Protein AF-A0A066YPA5-F1 (afdb_monomer_lite)

Structure (mmCIF, N/CA/C/O backbone):
data_AF-A0A066YPA5-F1
#
_entry.id   AF-A0A066YPA5-F1
#
loop_
_atom_site.group_PDB
_atom_site.id
_atom_site.type_symbol
_atom_site.label_atom_id
_atom_site.label_alt_id
_atom_site.label_comp_id
_atom_site.label_asym_id
_atom_site.label_entity_id
_atom_site.label_seq_id
_atom_site.pdbx_PDB_ins_code
_atom_site.Cartn_x
_atom_site.Cartn_y
_atom_site.Cartn_z
_atom_site.occupancy
_atom_site.B_iso_or_equiv
_atom_site.auth_seq_id
_atom_site.auth_comp_id
_atom_site.auth_asym_id
_atom_site.auth_atom_id
_atom_site.pdbx_PDB_model_num
ATOM 1 N N . MET A 1 1 ? -24.028 31.802 -42.924 1.00 47.75 1 MET A N 1
ATOM 2 C CA . MET A 1 1 ? -22.707 32.393 -43.214 1.00 47.75 1 MET A CA 1
ATOM 3 C C . MET A 1 1 ? -22.239 33.029 -41.921 1.00 47.75 1 MET A C 1
ATOM 5 O O . MET A 1 1 ? -22.685 34.113 -41.585 1.00 47.75 1 MET A O 1
ATOM 9 N N . THR A 1 2 ? -21.524 32.253 -41.113 1.00 51.72 2 THR A N 1
ATOM 10 C CA . THR A 1 2 ? -21.159 32.616 -39.739 1.00 51.72 2 THR A CA 1
ATOM 11 C C . THR A 1 2 ? -19.854 33.406 -39.782 1.00 51.72 2 THR A C 1
ATOM 13 O O . THR A 1 2 ? -18.900 32.959 -40.416 1.00 51.72 2 THR A O 1
ATOM 16 N N . ASP A 1 3 ? -19.853 34.586 -39.167 1.00 56.59 3 ASP A N 1
ATOM 17 C CA . ASP A 1 3 ? -18.740 35.539 -39.136 1.00 56.59 3 ASP A CA 1
ATOM 18 C C . ASP A 1 3 ? -17.497 34.929 -38.444 1.00 56.59 3 ASP A C 1
ATOM 20 O O . ASP A 1 3 ? -17.609 34.429 -37.320 1.00 56.59 3 ASP A O 1
ATOM 24 N N . PRO A 1 4 ? -16.314 34.928 -39.090 1.00 61.47 4 PRO A N 1
ATOM 25 C CA . PRO A 1 4 ? -15.065 34.436 -38.504 1.00 61.47 4 PRO A CA 1
ATOM 26 C C . PRO A 1 4 ? -14.474 35.351 -37.410 1.00 61.47 4 PRO A C 1
ATOM 28 O O . PRO A 1 4 ? -13.426 35.021 -36.855 1.00 61.47 4 PRO A O 1
ATOM 31 N N . THR A 1 5 ? -15.125 36.470 -37.071 1.00 65.56 5 THR A N 1
ATOM 32 C CA . THR A 1 5 ? -14.587 37.532 -36.199 1.00 65.56 5 THR A CA 1
ATOM 33 C C . THR A 1 5 ? -15.253 37.587 -34.818 1.00 65.56 5 THR A C 1
ATOM 35 O O . THR A 1 5 ? -15.415 38.659 -34.244 1.00 65.56 5 THR A O 1
ATOM 38 N N . ASP A 1 6 ? -15.647 36.446 -34.251 1.00 58.19 6 ASP A N 1
ATOM 39 C CA . ASP A 1 6 ? -16.140 36.401 -32.868 1.00 58.19 6 ASP A CA 1
ATOM 40 C C . ASP A 1 6 ? -14.958 36.424 -31.866 1.00 58.19 6 ASP A C 1
ATOM 42 O O . ASP A 1 6 ? -14.195 35.447 -31.796 1.00 58.19 6 ASP A O 1
ATOM 46 N N . PRO A 1 7 ? -14.767 37.507 -31.077 1.00 54.41 7 PRO A N 1
ATOM 47 C CA . PRO A 1 7 ? -13.685 37.604 -30.097 1.00 54.41 7 PRO A CA 1
ATOM 48 C C . PRO A 1 7 ? -13.813 36.586 -28.952 1.00 54.41 7 PRO A C 1
ATOM 50 O O . PRO A 1 7 ? -12.807 36.300 -28.304 1.00 54.41 7 PRO A O 1
ATOM 53 N N . ALA A 1 8 ? -14.989 35.977 -28.744 1.00 49.44 8 ALA A N 1
ATOM 54 C CA . ALA A 1 8 ? -15.200 34.936 -27.735 1.00 49.44 8 ALA A CA 1
ATOM 55 C C . ALA A 1 8 ? -14.478 33.611 -28.057 1.00 49.44 8 ALA A C 1
ATOM 57 O O . ALA A 1 8 ? -14.379 32.736 -27.199 1.00 49.44 8 ALA A O 1
ATOM 58 N N . ARG A 1 9 ? -13.914 33.448 -29.266 1.00 50.56 9 ARG A N 1
ATOM 59 C CA . ARG A 1 9 ? -13.062 32.289 -29.601 1.00 50.56 9 ARG A CA 1
ATOM 60 C C . ARG A 1 9 ? -11.604 32.415 -29.150 1.00 50.56 9 ARG A C 1
ATOM 62 O O . ARG A 1 9 ? -10.873 31.433 -29.252 1.00 50.56 9 ARG A O 1
ATOM 69 N N . ARG A 1 10 ? -11.145 33.583 -28.682 1.00 51.72 10 ARG A N 1
ATOM 70 C CA . ARG A 1 10 ? -9.717 33.812 -28.365 1.00 51.72 10 ARG A CA 1
ATOM 71 C C . ARG A 1 10 ? -9.283 33.386 -26.959 1.00 51.72 10 ARG A C 1
ATOM 73 O O . ARG A 1 10 ? -8.100 33.473 -26.655 1.00 51.72 10 ARG A O 1
ATOM 80 N N . GLU A 1 11 ? -10.186 32.862 -26.135 1.00 49.88 11 GLU A N 1
ATOM 81 C CA . GLU A 1 11 ? -9.837 32.312 -24.812 1.00 49.88 11 GLU A CA 1
ATOM 82 C C . GLU A 1 11 ? -9.097 30.954 -24.899 1.00 49.88 11 GLU A C 1
ATOM 84 O O . GLU A 1 11 ? -8.618 30.435 -23.895 1.00 49.88 11 GLU A O 1
ATOM 89 N N . GLY A 1 12 ? -8.991 30.363 -26.098 1.00 52.59 12 GLY A N 1
ATOM 90 C CA . GLY A 1 12 ? -8.402 29.036 -26.319 1.00 52.59 12 GLY A CA 1
ATOM 91 C C . GLY A 1 12 ? -6.907 28.993 -26.661 1.00 52.59 12 GLY A C 1
ATOM 92 O O . GLY A 1 12 ? -6.384 27.895 -26.820 1.00 52.59 12 GLY A O 1
ATOM 93 N N . ASP A 1 13 ? -6.224 30.138 -26.789 1.00 58.66 13 ASP A N 1
ATOM 94 C CA . ASP A 1 13 ? -4.833 30.215 -27.297 1.00 58.66 13 ASP A CA 1
ATOM 95 C C . ASP A 1 13 ? -3.834 30.814 -26.283 1.00 58.66 13 ASP A C 1
ATOM 97 O O . ASP A 1 13 ? -2.728 31.238 -26.619 1.00 58.66 13 ASP A O 1
ATOM 101 N N . ALA A 1 14 ? -4.211 30.880 -25.002 1.00 72.38 14 ALA A N 1
ATOM 102 C CA . ALA A 1 14 ? -3.287 31.308 -23.959 1.00 72.38 14 ALA A CA 1
ATOM 103 C C . ALA A 1 14 ? -2.190 30.247 -23.773 1.00 72.38 14 ALA A C 1
ATOM 105 O O . ALA A 1 14 ? -2.462 29.113 -23.371 1.00 72.38 14 ALA A O 1
ATOM 106 N N . ALA A 1 15 ? -0.937 30.622 -24.054 1.00 77.94 15 ALA A N 1
ATOM 107 C CA . ALA A 1 15 ? 0.205 29.732 -23.885 1.00 77.94 15 ALA A CA 1
ATOM 108 C C . ALA A 1 15 ? 0.231 29.142 -22.458 1.00 77.94 15 ALA A C 1
ATOM 110 O O . ALA A 1 15 ? 0.056 29.883 -21.484 1.00 77.94 15 ALA A O 1
ATOM 111 N N . PRO A 1 16 ? 0.471 27.825 -22.305 1.00 86.00 16 PRO A N 1
ATOM 112 C CA . PRO A 1 16 ? 0.396 27.168 -21.010 1.00 86.00 16 PRO A CA 1
ATOM 113 C C . PRO A 1 16 ? 1.353 27.808 -19.996 1.00 86.00 16 PRO A C 1
ATOM 115 O O . PRO A 1 16 ? 2.506 28.135 -20.304 1.00 86.00 16 PRO A O 1
ATOM 118 N N . GLY A 1 17 ? 0.877 27.960 -18.757 1.00 93.75 17 GLY A N 1
ATOM 119 C CA . GLY A 1 17 ? 1.674 28.493 -17.652 1.00 93.75 17 GLY A CA 1
ATOM 120 C C . GLY A 1 17 ? 2.971 27.697 -17.417 1.00 93.75 17 GLY A C 1
ATOM 121 O O . GLY A 1 17 ? 3.098 26.555 -17.868 1.00 93.75 17 GLY A O 1
ATOM 122 N N . PRO A 1 18 ? 3.965 28.265 -16.710 1.00 93.88 18 PRO A N 1
ATOM 123 C CA . PRO A 1 18 ? 5.281 27.639 -16.531 1.00 93.88 18 PRO A CA 1
ATOM 124 C C . PRO A 1 18 ? 5.208 26.250 -15.882 1.00 93.88 18 PRO A C 1
ATOM 126 O O . PRO A 1 18 ? 5.917 25.347 -16.317 1.00 93.88 18 PRO A O 1
ATOM 129 N N . LEU A 1 19 ? 4.308 26.048 -14.913 1.00 91.88 19 LEU A N 1
ATOM 130 C CA . LEU A 1 19 ? 4.094 24.739 -14.292 1.00 91.88 19 LEU A CA 1
ATOM 131 C C . LEU A 1 19 ? 3.549 23.712 -15.291 1.00 91.88 19 LEU A C 1
ATOM 133 O O . LEU A 1 19 ? 4.070 22.607 -15.370 1.00 91.88 19 LEU A O 1
ATOM 137 N N . LEU A 1 20 ? 2.530 24.077 -16.074 1.00 92.19 20 LEU A N 1
ATOM 138 C CA . LEU A 1 20 ? 1.939 23.169 -17.057 1.00 92.19 20 LEU A CA 1
ATOM 139 C C . LEU A 1 20 ? 2.953 22.800 -18.147 1.00 92.19 20 LEU A C 1
ATOM 141 O O . LEU A 1 20 ? 3.077 21.632 -18.492 1.00 92.19 20 LEU A O 1
ATOM 145 N N . ARG A 1 21 ? 3.746 23.767 -18.624 1.00 92.00 21 ARG A N 1
ATOM 146 C CA . ARG A 1 21 ? 4.852 23.495 -19.555 1.00 92.00 21 ARG A CA 1
ATOM 147 C C . ARG A 1 21 ? 5.880 22.540 -18.969 1.00 92.00 21 ARG A C 1
ATOM 149 O O . ARG A 1 21 ? 6.298 21.621 -19.663 1.00 92.00 21 ARG A O 1
ATOM 156 N N . ALA A 1 22 ? 6.261 22.737 -17.707 1.00 92.31 22 ALA A N 1
ATOM 157 C CA . ALA A 1 22 ? 7.149 21.811 -17.025 1.00 92.31 22 ALA A CA 1
ATOM 158 C C . ALA A 1 22 ? 6.522 20.413 -16.986 1.00 92.31 22 ALA A C 1
ATOM 160 O O . ALA A 1 22 ? 7.128 19.491 -17.510 1.00 92.31 22 ALA A O 1
ATOM 161 N N . LEU A 1 23 ? 5.299 20.248 -16.471 1.00 92.25 23 LEU A N 1
ATOM 162 C CA . LEU A 1 23 ? 4.628 18.941 -16.387 1.00 92.25 23 LEU A CA 1
ATOM 163 C C . LEU A 1 23 ? 4.557 18.219 -17.740 1.00 92.25 23 LEU A C 1
ATOM 165 O O . LEU A 1 23 ? 4.868 17.037 -17.805 1.00 92.25 23 LEU A O 1
ATOM 169 N N . LEU A 1 24 ? 4.214 18.935 -18.815 1.00 90.12 24 LEU A N 1
ATOM 170 C CA . LEU A 1 24 ? 4.146 18.375 -20.169 1.00 90.12 24 LEU A CA 1
ATOM 171 C C . LEU A 1 24 ? 5.520 17.987 -20.739 1.00 90.12 24 LEU A C 1
ATOM 173 O O . LEU A 1 24 ? 5.593 17.125 -21.608 1.00 90.12 24 LEU A O 1
ATOM 177 N N . ALA A 1 25 ? 6.600 18.616 -20.272 1.00 91.06 25 ALA A N 1
ATOM 178 C CA . ALA A 1 25 ? 7.966 18.314 -20.694 1.00 91.06 25 ALA A CA 1
ATOM 179 C C . ALA A 1 25 ? 8.616 17.167 -19.901 1.00 91.06 25 ALA A C 1
ATOM 181 O O . ALA A 1 25 ? 9.661 16.666 -20.314 1.00 91.06 25 ALA A O 1
ATOM 182 N N . HIS A 1 26 ? 8.041 16.757 -18.764 1.00 87.88 26 HIS A N 1
ATOM 183 C CA . HIS A 1 26 ? 8.563 15.632 -17.991 1.00 87.88 26 HIS A CA 1
ATOM 184 C C . HIS A 1 26 ? 7.988 14.325 -18.538 1.00 87.88 26 HIS A C 1
ATOM 186 O O . HIS A 1 26 ? 6.768 14.205 -18.667 1.00 87.88 26 HIS A O 1
ATOM 192 N N . PRO A 1 27 ? 8.829 13.321 -18.833 1.00 82.75 27 PRO A N 1
ATOM 193 C CA . PRO A 1 27 ? 8.329 12.045 -19.304 1.00 82.75 27 PRO A CA 1
ATOM 194 C C . PRO A 1 27 ? 7.564 11.361 -18.162 1.00 82.75 27 PRO A C 1
ATOM 196 O O . PRO A 1 27 ? 8.106 11.067 -17.095 1.00 82.75 27 PRO A O 1
ATOM 199 N N . VAL A 1 28 ? 6.270 11.149 -18.379 1.00 80.19 28 VAL A N 1
ATOM 200 C CA . VAL A 1 28 ? 5.376 10.438 -17.462 1.00 80.19 28 VAL A CA 1
ATOM 201 C C . VAL A 1 28 ? 5.299 8.996 -17.926 1.00 80.19 28 VAL A C 1
ATOM 203 O O . VAL A 1 28 ? 5.166 8.760 -19.122 1.00 80.19 28 VAL A O 1
ATOM 206 N N . LEU A 1 29 ? 5.373 8.041 -16.991 1.00 74.75 29 LEU A N 1
ATOM 207 C CA . LEU A 1 29 ? 5.357 6.616 -17.340 1.00 74.75 29 LEU A CA 1
ATOM 208 C C . LEU A 1 29 ? 6.442 6.289 -18.388 1.00 74.75 29 LEU A C 1
ATOM 210 O O . LEU A 1 29 ? 6.201 5.642 -19.397 1.00 74.75 29 LEU A O 1
ATOM 214 N N . ALA A 1 30 ? 7.650 6.802 -18.145 1.00 68.12 30 ALA A N 1
ATOM 215 C CA . ALA A 1 30 ? 8.754 6.850 -19.102 1.00 68.12 30 ALA A CA 1
ATOM 216 C C . ALA A 1 30 ? 9.437 5.499 -19.380 1.00 68.12 30 ALA A C 1
ATOM 218 O O . ALA A 1 30 ? 10.522 5.483 -19.953 1.00 68.12 30 ALA A O 1
ATOM 219 N N . ALA A 1 31 ? 8.876 4.381 -18.913 1.00 69.12 31 ALA A N 1
ATOM 220 C CA . ALA A 1 31 ? 9.448 3.077 -19.211 1.00 69.12 31 ALA A CA 1
ATOM 221 C C . ALA A 1 31 ? 9.300 2.808 -20.716 1.00 69.12 31 ALA A C 1
ATOM 223 O O . ALA A 1 31 ? 8.187 2.825 -21.239 1.00 69.12 31 ALA A O 1
ATOM 224 N N . ASP A 1 32 ? 10.419 2.544 -21.399 1.00 64.75 32 ASP A N 1
ATOM 225 C CA . ASP A 1 32 ? 10.466 2.339 -22.856 1.00 64.75 32 ASP A CA 1
ATOM 226 C C . ASP A 1 32 ? 9.588 1.166 -23.325 1.00 64.75 32 ASP A C 1
ATOM 228 O O . ASP A 1 32 ? 9.213 1.072 -24.494 1.00 64.75 32 ASP A O 1
ATOM 232 N N . THR A 1 33 ? 9.256 0.238 -22.426 1.00 67.38 33 THR A N 1
ATOM 233 C CA . THR A 1 33 ? 8.299 -0.841 -22.671 1.00 67.38 33 THR A CA 1
ATOM 234 C C . THR A 1 33 ? 7.664 -1.254 -21.348 1.00 67.38 33 THR A C 1
ATOM 236 O O . THR A 1 33 ? 8.359 -1.681 -20.426 1.00 67.38 33 THR A O 1
ATOM 239 N N . TYR A 1 34 ? 6.341 -1.140 -21.254 1.00 68.62 34 TYR A N 1
ATOM 240 C CA . TYR A 1 34 ? 5.575 -1.797 -20.199 1.00 68.62 34 TYR A CA 1
ATOM 241 C C . TYR A 1 34 ? 5.415 -3.272 -20.569 1.00 68.62 34 TYR A C 1
ATOM 243 O O . TYR A 1 34 ? 5.133 -3.557 -21.736 1.00 68.62 34 TYR A O 1
ATOM 251 N N . PRO A 1 35 ? 5.606 -4.213 -19.630 1.00 71.44 35 PRO A N 1
ATOM 252 C CA . PRO A 1 35 ? 5.319 -5.607 -19.919 1.00 71.44 35 PRO A CA 1
ATOM 253 C C . PRO A 1 35 ? 3.840 -5.749 -20.285 1.00 71.44 35 PRO A C 1
ATOM 255 O O . PRO A 1 35 ? 2.978 -5.113 -19.669 1.00 71.44 35 PRO A O 1
ATOM 258 N N . ASP A 1 36 ? 3.556 -6.593 -21.276 1.00 74.00 36 ASP A N 1
ATOM 259 C CA . ASP A 1 36 ? 2.189 -7.032 -21.535 1.00 74.00 36 ASP A CA 1
ATOM 260 C C . ASP A 1 36 ? 1.586 -7.615 -20.246 1.00 74.00 36 ASP A C 1
ATOM 262 O O . ASP A 1 36 ? 2.319 -8.175 -19.418 1.00 74.00 36 ASP A O 1
ATOM 266 N N . PRO A 1 37 ? 0.263 -7.488 -20.043 1.00 73.62 37 PRO A N 1
ATOM 267 C CA . PRO A 1 37 ? -0.388 -8.101 -18.897 1.00 73.62 37 PRO A CA 1
ATOM 268 C C . PRO A 1 37 ? -0.050 -9.595 -18.840 1.00 73.62 37 PRO A C 1
ATOM 270 O O . PRO A 1 37 ? -0.172 -10.301 -19.843 1.00 73.62 37 PRO A O 1
ATOM 273 N N . ASP A 1 38 ? 0.381 -10.063 -17.664 1.00 73.94 38 ASP A N 1
ATOM 274 C CA . ASP A 1 38 ? 0.786 -11.455 -17.461 1.00 73.94 38 ASP A CA 1
ATOM 275 C C . ASP A 1 38 ? -0.367 -12.393 -17.892 1.00 73.94 38 ASP A C 1
ATOM 277 O O . ASP A 1 38 ? -1.467 -12.309 -17.336 1.00 73.94 38 ASP A O 1
ATOM 281 N N . PRO A 1 39 ? -0.155 -13.298 -18.869 1.00 69.19 39 PRO A N 1
ATOM 282 C CA . PRO A 1 39 ? -1.233 -14.109 -19.444 1.00 69.19 39 PRO A CA 1
ATOM 283 C C . PRO A 1 39 ? -1.765 -15.172 -18.474 1.00 69.19 39 PRO A C 1
ATOM 285 O O . PRO A 1 39 ? -2.833 -15.739 -18.697 1.00 69.19 39 PRO A O 1
ATOM 288 N N . ALA A 1 40 ? -1.022 -15.455 -17.402 1.00 76.50 40 ALA A N 1
ATOM 289 C CA . ALA A 1 40 ? -1.387 -16.404 -16.365 1.00 76.50 40 ALA A CA 1
ATOM 290 C C . ALA A 1 40 ? -1.390 -15.697 -15.007 1.00 76.50 40 ALA A C 1
ATOM 292 O O . ALA A 1 40 ? -0.340 -15.490 -14.401 1.00 76.50 40 ALA A O 1
ATOM 293 N N . ILE A 1 41 ? -2.582 -15.342 -14.527 1.00 81.44 41 ILE A N 1
ATOM 294 C CA . ILE A 1 41 ? -2.782 -14.799 -13.182 1.00 81.44 41 ILE A CA 1
ATOM 295 C C . ILE A 1 41 ? -3.008 -15.982 -12.226 1.00 81.44 41 ILE A C 1
ATOM 297 O O . ILE A 1 41 ? -3.988 -16.712 -12.401 1.00 81.44 41 ILE A O 1
ATOM 301 N N . PRO A 1 42 ? -2.120 -16.218 -11.238 1.00 80.81 42 PRO A N 1
ATOM 302 C CA . PRO A 1 42 ? -2.328 -17.246 -10.224 1.00 80.81 42 PRO A CA 1
ATOM 303 C C . PRO A 1 42 ? -3.641 -17.032 -9.466 1.00 80.81 42 PRO A C 1
ATOM 305 O O . PRO A 1 42 ? -4.042 -15.898 -9.217 1.00 80.81 42 PRO A O 1
ATOM 308 N N . ALA A 1 43 ? -4.278 -18.125 -9.039 1.00 85.44 43 ALA A N 1
ATOM 309 C CA . ALA A 1 43 ? -5.495 -18.050 -8.228 1.00 85.44 43 ALA A CA 1
ATOM 310 C C . ALA A 1 43 ? -5.247 -17.440 -6.834 1.00 85.44 43 ALA A C 1
ATOM 312 O O . ALA A 1 43 ? -6.157 -16.854 -6.256 1.00 85.44 43 ALA A O 1
ATOM 313 N N . ASP A 1 44 ? -4.025 -17.577 -6.308 1.00 89.31 44 ASP A N 1
ATOM 314 C CA . ASP A 1 44 ? -3.604 -16.986 -5.037 1.00 89.31 44 ASP A CA 1
ATOM 315 C C . ASP A 1 44 ? -3.012 -15.575 -5.268 1.00 89.31 44 ASP A C 1
ATOM 317 O O . ASP A 1 44 ? -1.884 -15.452 -5.770 1.00 89.31 44 ASP A O 1
ATOM 321 N N . PRO A 1 45 ? -3.730 -14.498 -4.893 1.00 89.69 45 PRO A N 1
ATOM 322 C CA . PRO A 1 45 ? -3.239 -13.133 -5.052 1.00 89.69 45 PRO A CA 1
ATOM 323 C C . PRO A 1 45 ? -2.051 -12.815 -4.132 1.00 89.69 45 PRO A C 1
ATOM 325 O O . PRO A 1 45 ? -1.223 -11.974 -4.489 1.00 89.69 45 PRO A O 1
ATOM 328 N N . ALA A 1 46 ? -1.928 -13.476 -2.975 1.00 92.50 46 ALA A N 1
ATOM 329 C CA . ALA A 1 46 ? -0.803 -13.270 -2.068 1.00 92.50 46 ALA A CA 1
ATOM 330 C C . ALA A 1 46 ? 0.485 -13.856 -2.665 1.00 92.50 46 ALA A C 1
ATOM 332 O O . ALA A 1 46 ? 1.521 -13.191 -2.650 1.00 92.50 46 ALA A O 1
ATOM 333 N N . ALA A 1 47 ? 0.416 -15.037 -3.294 1.00 91.62 47 ALA A N 1
ATOM 334 C CA . ALA A 1 47 ? 1.534 -15.588 -4.068 1.00 91.62 47 ALA A CA 1
ATOM 335 C C . ALA A 1 47 ? 2.014 -14.633 -5.165 1.00 91.62 47 ALA A C 1
ATOM 337 O O . ALA A 1 47 ? 3.220 -14.409 -5.301 1.00 91.62 47 ALA A O 1
ATOM 338 N N . LEU A 1 48 ? 1.076 -14.078 -5.940 1.00 91.69 48 LEU A N 1
ATOM 339 C CA . LEU A 1 48 ? 1.392 -13.158 -7.029 1.00 91.69 48 LEU A CA 1
ATOM 340 C C . LEU A 1 48 ? 2.059 -11.883 -6.502 1.00 91.69 48 LEU A C 1
ATOM 342 O O . LEU A 1 48 ? 3.101 -11.473 -7.014 1.00 91.69 48 LEU A O 1
ATOM 346 N N . PHE A 1 49 ? 1.505 -11.297 -5.438 1.00 94.50 49 PHE A N 1
ATOM 347 C CA . PHE A 1 49 ? 2.082 -10.122 -4.793 1.00 94.50 49 PHE A CA 1
ATOM 348 C C . PHE A 1 49 ? 3.519 -10.379 -4.323 1.00 94.50 49 PHE A C 1
ATOM 350 O O . PHE A 1 49 ? 4.415 -9.592 -4.628 1.00 94.50 49 PHE A O 1
ATOM 357 N N . THR A 1 50 ? 3.760 -11.481 -3.605 1.00 94.00 50 THR A N 1
ATOM 358 C CA . THR A 1 50 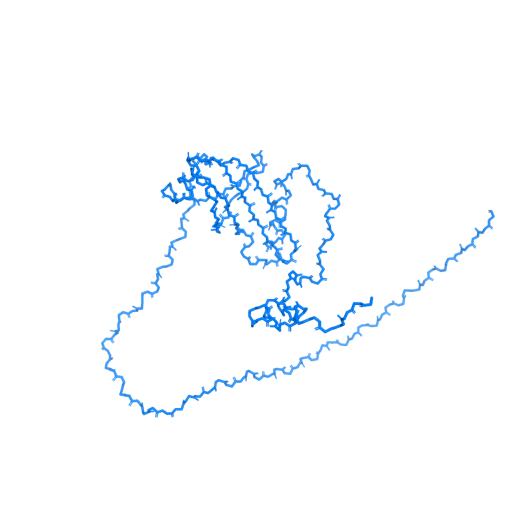? 5.094 -11.813 -3.088 1.00 94.00 50 THR A CA 1
ATOM 359 C C . THR A 1 50 ? 6.092 -12.064 -4.219 1.00 94.00 50 THR A C 1
ATOM 361 O O . THR A 1 50 ? 7.247 -11.647 -4.116 1.00 94.00 50 THR A O 1
ATOM 364 N N . ALA A 1 51 ? 5.662 -12.702 -5.313 1.00 92.62 51 ALA A N 1
ATOM 365 C CA . ALA A 1 51 ? 6.500 -12.896 -6.492 1.00 92.62 51 ALA A CA 1
ATOM 366 C C . ALA A 1 51 ? 6.916 -11.551 -7.108 1.00 92.62 51 ALA A C 1
ATOM 368 O O . ALA A 1 51 ? 8.108 -11.310 -7.290 1.00 92.62 51 ALA A O 1
ATOM 369 N N . TRP A 1 52 ? 5.965 -10.642 -7.335 1.00 93.62 52 TRP A N 1
ATOM 370 C CA . TRP A 1 52 ? 6.262 -9.323 -7.895 1.00 93.62 52 TRP A CA 1
ATOM 371 C C . TRP A 1 52 ? 7.089 -8.435 -6.965 1.00 93.62 52 TRP A C 1
ATOM 373 O O . TRP A 1 52 ? 7.965 -7.717 -7.444 1.00 93.62 52 TRP A O 1
ATOM 383 N N . LEU A 1 53 ? 6.867 -8.500 -5.649 1.00 94.81 53 LEU A N 1
ATOM 384 C CA . LEU A 1 53 ? 7.701 -7.786 -4.682 1.00 94.81 53 LEU A CA 1
ATOM 385 C C . LEU A 1 53 ? 9.154 -8.271 -4.753 1.00 94.81 53 LEU A C 1
ATOM 387 O O . LEU A 1 53 ? 10.078 -7.458 -4.758 1.00 94.81 53 LEU A O 1
ATOM 391 N N . ARG A 1 54 ? 9.369 -9.588 -4.850 1.00 93.88 54 ARG A N 1
ATOM 392 C CA . ARG A 1 54 ? 10.706 -10.170 -5.016 1.00 93.88 54 ARG A CA 1
ATOM 393 C C . ARG A 1 54 ? 11.357 -9.724 -6.324 1.00 93.88 54 ARG A C 1
ATOM 395 O O . ARG A 1 54 ? 12.537 -9.385 -6.309 1.00 93.88 54 ARG A O 1
ATOM 402 N N . ASP A 1 55 ? 10.604 -9.682 -7.420 1.00 91.88 55 ASP A N 1
ATOM 403 C CA . ASP A 1 55 ? 11.106 -9.192 -8.707 1.00 91.88 55 ASP A CA 1
ATOM 404 C C . ASP A 1 55 ? 11.510 -7.713 -8.619 1.00 91.88 55 ASP A C 1
ATOM 406 O O . ASP A 1 55 ? 12.583 -7.338 -9.087 1.00 91.88 55 ASP A O 1
ATOM 410 N N . ALA A 1 56 ? 10.695 -6.873 -7.971 1.00 92.56 56 ALA A N 1
ATOM 411 C CA . ALA A 1 56 ? 10.993 -5.454 -7.773 1.00 92.56 56 ALA A CA 1
ATOM 412 C C . ALA A 1 56 ? 12.251 -5.240 -6.913 1.00 92.56 56 ALA A C 1
ATOM 414 O O . ALA A 1 56 ? 13.082 -4.388 -7.234 1.00 92.56 56 ALA A O 1
ATOM 415 N N . LEU A 1 57 ? 12.427 -6.043 -5.857 1.00 93.50 57 LEU A N 1
ATOM 416 C CA . LEU A 1 57 ? 13.642 -6.044 -5.036 1.00 93.50 57 LEU A CA 1
ATOM 417 C C . LEU A 1 57 ? 14.871 -6.472 -5.850 1.00 93.50 57 LEU A C 1
ATOM 419 O O . LEU A 1 57 ? 15.904 -5.808 -5.794 1.00 93.50 57 LEU A O 1
ATOM 423 N N . ALA A 1 58 ? 14.760 -7.546 -6.636 1.00 92.50 58 ALA A N 1
ATOM 424 C CA . ALA A 1 58 ? 15.845 -8.040 -7.485 1.00 92.50 58 ALA A CA 1
ATOM 425 C C . ALA A 1 58 ? 16.220 -7.051 -8.603 1.00 92.50 58 ALA A C 1
ATOM 427 O O . ALA A 1 58 ? 17.390 -6.941 -8.962 1.00 92.50 58 ALA A O 1
ATOM 428 N N . ALA A 1 59 ? 15.244 -6.298 -9.116 1.00 89.44 59 ALA A N 1
ATOM 429 C CA . ALA A 1 59 ? 15.441 -5.231 -10.093 1.00 89.44 59 ALA A CA 1
ATOM 430 C C . ALA A 1 59 ? 16.018 -3.937 -9.486 1.00 89.44 59 ALA A C 1
ATOM 432 O O . ALA A 1 59 ? 16.271 -2.982 -10.218 1.00 89.44 59 ALA A O 1
ATOM 433 N N . GLY A 1 60 ? 16.219 -3.880 -8.163 1.00 91.88 60 GLY A N 1
ATOM 434 C CA . GLY A 1 60 ? 16.771 -2.707 -7.486 1.00 91.88 60 GLY A CA 1
ATOM 435 C C . GLY A 1 60 ? 15.823 -1.507 -7.466 1.00 91.88 60 GLY A C 1
ATOM 436 O O . GLY A 1 60 ? 16.289 -0.369 -7.436 1.00 91.88 60 GLY A O 1
ATOM 437 N N . VAL A 1 61 ? 14.504 -1.737 -7.497 1.00 90.75 61 VAL A N 1
ATOM 438 C CA . VAL A 1 61 ? 13.519 -0.655 -7.376 1.00 90.75 61 VAL A CA 1
ATOM 439 C C . VAL A 1 61 ? 13.704 0.031 -6.016 1.00 90.75 61 VAL A C 1
ATOM 441 O O . VAL A 1 61 ? 13.611 -0.647 -4.986 1.00 90.75 61 VAL A O 1
ATOM 444 N N . PRO A 1 62 ? 13.951 1.356 -5.980 1.00 92.25 62 PRO A N 1
ATOM 445 C CA . PRO A 1 62 ? 14.057 2.085 -4.725 1.00 92.25 62 PRO A CA 1
ATOM 446 C C . PRO A 1 62 ? 12.801 1.884 -3.885 1.00 92.25 62 PRO A C 1
ATOM 448 O O . PRO A 1 62 ? 11.689 1.979 -4.403 1.00 92.25 62 PRO A O 1
ATOM 451 N N . ASP A 1 63 ? 12.989 1.596 -2.597 1.00 93.69 63 ASP A N 1
ATOM 452 C CA . ASP A 1 63 ? 11.895 1.483 -1.636 1.00 93.69 63 ASP A CA 1
ATOM 453 C C . ASP A 1 63 ? 10.791 0.486 -2.053 1.00 93.69 63 ASP A C 1
ATOM 455 O O . ASP A 1 63 ? 9.617 0.696 -1.772 1.00 93.69 63 ASP A O 1
ATOM 459 N N . ALA A 1 64 ? 11.137 -0.642 -2.691 1.00 95.19 64 ALA A N 1
ATOM 460 C CA . ALA A 1 64 ? 10.154 -1.602 -3.221 1.00 95.19 64 ALA A CA 1
ATOM 461 C C . ALA A 1 64 ? 9.126 -2.128 -2.190 1.00 95.19 64 ALA A C 1
ATOM 463 O O . ALA A 1 64 ? 8.016 -2.502 -2.566 1.00 95.19 64 ALA A O 1
ATOM 464 N N . GLN A 1 65 ? 9.484 -2.152 -0.903 1.00 95.50 65 GLN A N 1
ATOM 465 C CA . GLN A 1 65 ? 8.618 -2.548 0.219 1.00 95.50 65 GLN A CA 1
ATOM 466 C C . GLN A 1 65 ? 7.769 -1.395 0.794 1.00 95.50 65 GLN A C 1
ATOM 468 O O . GLN A 1 65 ? 7.025 -1.582 1.757 1.00 95.50 65 GLN A O 1
ATOM 473 N N . VAL A 1 66 ? 7.918 -0.181 0.271 1.00 97.00 66 VAL A N 1
ATOM 474 C CA . VAL A 1 66 ? 7.176 1.001 0.700 1.00 97.00 66 VAL A CA 1
ATOM 475 C C . VAL A 1 66 ? 5.842 1.068 -0.036 1.00 97.00 66 VAL A C 1
ATOM 477 O O . VAL A 1 66 ? 5.742 0.796 -1.230 1.00 97.00 66 VAL A O 1
ATOM 480 N N . MET A 1 67 ? 4.794 1.418 0.700 1.00 97.12 67 MET A N 1
ATOM 481 C CA . MET A 1 67 ? 3.415 1.363 0.228 1.00 97.12 67 MET A CA 1
ATOM 482 C C . MET A 1 67 ? 2.607 2.560 0.706 1.00 97.12 67 MET A C 1
ATOM 484 O O . MET A 1 67 ? 2.851 3.098 1.786 1.00 97.12 67 MET A O 1
ATOM 488 N N . THR A 1 68 ? 1.595 2.941 -0.066 1.00 98.06 68 THR A N 1
ATOM 489 C CA . THR A 1 68 ? 0.630 3.969 0.318 1.00 98.06 68 THR A CA 1
ATOM 490 C C . THR A 1 68 ? -0.590 3.314 0.950 1.00 98.06 68 THR A C 1
ATOM 492 O O . THR A 1 68 ? -1.345 2.615 0.275 1.00 98.06 68 THR A O 1
ATOM 495 N N . LEU A 1 69 ? -0.805 3.563 2.238 1.00 97.88 69 LEU A N 1
ATOM 496 C CA . LEU A 1 69 ? -2.025 3.203 2.951 1.00 97.88 69 LEU A CA 1
ATOM 497 C C . LEU A 1 69 ? -3.029 4.346 2.843 1.00 97.88 69 LEU A C 1
ATOM 499 O O . LEU A 1 69 ? -2.692 5.487 3.149 1.00 97.88 69 LEU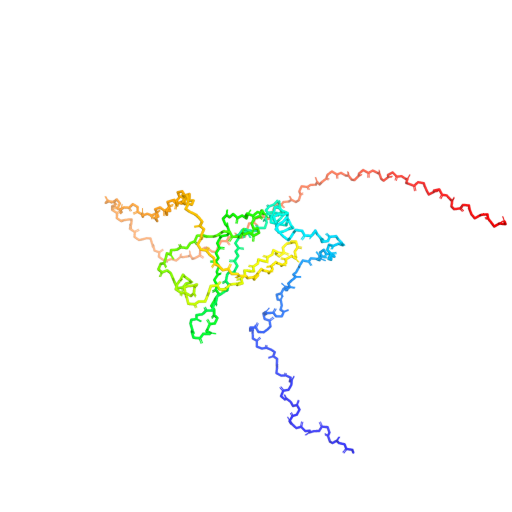 A O 1
ATOM 503 N N . SER A 1 70 ? -4.260 4.019 2.477 1.00 98.12 70 SER A N 1
ATOM 504 C CA . SER A 1 70 ? -5.410 4.917 2.480 1.00 98.12 70 SER A CA 1
ATOM 505 C C . SER A 1 70 ? -6.453 4.417 3.472 1.00 98.12 70 SER A C 1
ATOM 507 O O . SER A 1 70 ? -6.803 3.237 3.474 1.00 98.12 70 SER A O 1
ATOM 509 N N . THR A 1 71 ? -6.945 5.317 4.308 1.00 97.31 71 THR A N 1
ATOM 510 C CA . THR A 1 71 ? -7.944 5.065 5.351 1.00 97.31 71 THR A CA 1
ATOM 511 C C . THR A 1 71 ? -9.008 6.150 5.314 1.00 97.31 71 THR A C 1
ATOM 513 O O . THR A 1 71 ? -8.859 7.166 4.633 1.00 97.31 71 THR A O 1
ATOM 516 N N . VAL A 1 72 ? -10.094 5.942 6.052 1.00 96.56 72 VAL A N 1
ATOM 517 C CA . VAL A 1 72 ? -11.187 6.907 6.174 1.00 96.56 72 VAL A CA 1
ATOM 518 C C . VAL A 1 72 ? -11.468 7.131 7.653 1.00 96.56 72 VAL A C 1
ATOM 520 O O . VAL A 1 72 ? -11.515 6.178 8.426 1.00 96.56 72 VAL A O 1
ATOM 523 N N . ASP A 1 73 ? -11.628 8.385 8.067 1.00 95.06 73 ASP A N 1
ATOM 524 C CA . ASP A 1 73 ? -12.012 8.696 9.444 1.00 95.06 73 ASP A CA 1
ATOM 525 C C . ASP A 1 73 ? -13.511 8.473 9.722 1.00 95.06 73 ASP A C 1
ATOM 527 O O . ASP A 1 73 ? -14.299 8.114 8.841 1.00 95.06 73 ASP A O 1
ATOM 531 N N . ALA A 1 74 ? -13.921 8.692 10.975 1.00 94.19 74 ALA A N 1
ATOM 532 C CA . ALA A 1 74 ? -15.317 8.557 11.393 1.00 94.19 74 ALA A CA 1
ATOM 533 C C . ALA A 1 74 ? -16.274 9.481 10.610 1.00 94.19 74 ALA A C 1
ATOM 535 O O . ALA A 1 74 ? -17.432 9.126 10.394 1.00 94.19 74 ALA A O 1
ATOM 536 N N . GLY A 1 75 ? -15.783 10.642 10.163 1.00 95.19 75 GLY A N 1
ATOM 537 C CA . GLY A 1 75 ? -16.531 11.629 9.388 1.00 95.19 75 GLY A CA 1
ATOM 538 C C . GLY A 1 75 ? -16.579 11.340 7.886 1.00 95.19 75 GLY A C 1
ATOM 539 O O . GLY A 1 75 ? -17.224 12.083 7.153 1.00 95.19 75 GLY A O 1
ATOM 540 N N . GLY A 1 76 ? -15.928 10.277 7.404 1.00 94.81 76 GLY A N 1
ATOM 541 C CA . GLY A 1 76 ? -15.860 9.978 5.973 1.00 94.81 76 GLY A CA 1
ATOM 542 C C . GLY A 1 76 ? -14.742 10.690 5.224 1.00 94.81 76 GLY A C 1
ATOM 543 O O . GLY A 1 76 ? -14.703 10.609 3.997 1.00 94.81 76 GLY A O 1
ATOM 544 N N . ARG A 1 77 ? -13.815 11.353 5.919 1.00 96.06 77 ARG A N 1
ATOM 545 C CA . ARG A 1 77 ? -12.693 12.029 5.273 1.00 96.06 77 ARG A CA 1
ATOM 546 C C . ARG A 1 77 ? -11.588 11.018 4.939 1.00 96.06 77 ARG A C 1
ATOM 548 O O . ARG A 1 77 ? -11.104 10.341 5.852 1.00 96.06 77 ARG A O 1
ATOM 555 N N . PRO A 1 78 ? -11.177 10.904 3.663 1.00 96.62 78 PRO A N 1
ATOM 556 C CA . PRO A 1 78 ? -10.082 10.030 3.273 1.00 96.62 78 PRO A CA 1
ATOM 557 C C . PRO A 1 78 ? -8.738 10.625 3.690 1.00 96.62 78 PRO A C 1
ATOM 559 O O . PRO A 1 78 ? -8.549 11.843 3.710 1.00 96.62 78 PRO A O 1
ATOM 562 N N . ASP A 1 79 ? -7.793 9.746 3.991 1.00 97.31 79 ASP A N 1
ATOM 563 C CA . ASP A 1 79 ? -6.457 10.103 4.438 1.00 97.31 79 ASP A CA 1
ATOM 564 C C . ASP A 1 79 ? -5.450 9.063 3.932 1.00 97.31 79 ASP A C 1
ATOM 566 O O . ASP A 1 79 ? -5.705 7.861 4.011 1.00 97.31 79 ASP A O 1
ATOM 570 N N . ALA A 1 80 ? -4.317 9.512 3.393 1.00 97.62 80 ALA A N 1
ATOM 571 C CA . ALA A 1 80 ? -3.328 8.652 2.753 1.00 97.62 80 ALA A CA 1
ATOM 572 C C . ALA A 1 80 ? -1.914 8.951 3.257 1.00 97.62 80 ALA A C 1
ATOM 574 O O . ALA A 1 80 ? -1.560 10.092 3.548 1.00 97.62 80 ALA A O 1
ATOM 575 N N . ARG A 1 81 ? -1.091 7.911 3.389 1.00 97.19 81 ARG A N 1
ATOM 576 C CA . ARG A 1 81 ? 0.292 8.014 3.872 1.00 97.19 81 ARG A CA 1
ATOM 577 C C . ARG A 1 81 ? 1.155 6.882 3.364 1.00 97.19 81 ARG A C 1
ATOM 579 O O . ARG A 1 81 ? 0.669 5.792 3.087 1.00 97.19 81 ARG A O 1
ATOM 586 N N . VAL A 1 82 ? 2.451 7.145 3.355 1.00 97.06 82 VAL A N 1
ATOM 587 C CA . VAL A 1 82 ? 3.490 6.176 3.036 1.00 97.06 82 VAL A CA 1
ATOM 588 C C . VAL A 1 82 ? 3.872 5.382 4.291 1.00 97.06 82 VAL A C 1
ATOM 590 O O . VAL A 1 82 ? 4.103 5.963 5.351 1.00 97.06 82 VAL A O 1
ATOM 593 N N . LEU A 1 83 ? 3.926 4.055 4.174 1.00 96.06 83 LEU A N 1
ATOM 594 C CA . LEU A 1 83 ? 4.334 3.104 5.209 1.00 96.06 83 LEU A CA 1
ATOM 595 C C . LEU A 1 83 ? 5.342 2.097 4.647 1.00 96.06 83 LEU A C 1
ATOM 597 O O . LEU A 1 83 ? 5.502 1.971 3.438 1.00 96.06 83 LEU A O 1
ATOM 601 N N . VAL A 1 84 ? 5.934 1.299 5.533 1.00 96.38 84 VAL A N 1
ATOM 602 C CA . VAL A 1 84 ? 6.793 0.170 5.162 1.00 96.38 84 VAL A CA 1
ATOM 603 C C . VAL A 1 84 ? 6.053 -1.144 5.410 1.00 96.38 84 VAL A C 1
ATOM 605 O O . VAL A 1 84 ? 5.613 -1.391 6.538 1.00 96.38 84 VAL A O 1
ATOM 608 N N . LEU A 1 85 ? 5.937 -1.980 4.377 1.00 95.88 85 LEU A N 1
ATOM 609 C CA . LEU A 1 85 ? 5.495 -3.368 4.494 1.00 95.88 85 LEU A CA 1
ATOM 610 C C . LEU A 1 85 ? 6.531 -4.163 5.292 1.00 95.88 85 LEU A C 1
ATOM 612 O O . LEU A 1 85 ? 7.734 -4.038 5.062 1.00 95.88 85 LEU A O 1
ATOM 616 N N . ARG A 1 86 ? 6.069 -4.954 6.257 1.00 93.88 86 ARG A N 1
ATOM 617 C CA . ARG A 1 86 ? 6.935 -5.740 7.145 1.00 93.88 86 ARG A CA 1
ATOM 618 C C . ARG A 1 86 ? 6.893 -7.221 6.846 1.00 93.88 86 ARG A C 1
ATOM 620 O O . ARG A 1 86 ? 7.932 -7.860 6.931 1.00 93.88 86 ARG A O 1
ATOM 627 N N . ASP A 1 87 ? 5.717 -7.730 6.511 1.00 93.56 87 ASP A N 1
ATOM 628 C CA . ASP A 1 87 ? 5.524 -9.143 6.221 1.00 93.56 87 ASP A CA 1
ATOM 629 C C . ASP A 1 87 ? 4.272 -9.361 5.362 1.00 93.56 87 ASP A C 1
ATOM 631 O O . ASP A 1 87 ? 3.388 -8.496 5.310 1.00 93.56 87 ASP A O 1
ATOM 635 N N . VAL A 1 88 ? 4.212 -10.513 4.699 1.00 94.31 88 VAL A N 1
ATOM 636 C CA . VAL A 1 88 ? 3.052 -11.002 3.952 1.00 94.31 88 VAL A CA 1
ATOM 637 C C . VAL A 1 88 ? 2.794 -12.446 4.361 1.00 94.31 88 VAL A C 1
ATOM 639 O O . VAL A 1 88 ? 3.512 -13.352 3.936 1.00 94.31 88 VAL A O 1
ATOM 642 N N . ASP A 1 89 ? 1.740 -12.660 5.140 1.00 92.81 89 ASP A N 1
ATOM 643 C CA . ASP A 1 89 ? 1.236 -13.995 5.439 1.00 92.81 89 ASP A CA 1
ATOM 644 C C . ASP A 1 89 ? 0.410 -14.477 4.241 1.00 92.81 89 ASP A C 1
ATOM 646 O O . ASP A 1 89 ? -0.679 -13.968 3.958 1.00 92.81 89 ASP A O 1
ATOM 650 N N . ARG A 1 90 ? 0.963 -15.438 3.498 1.00 91.25 90 ARG A N 1
ATOM 651 C CA . ARG A 1 90 ? 0.326 -15.989 2.298 1.00 91.25 90 ARG A CA 1
ATOM 652 C C . ARG A 1 90 ? -0.845 -16.908 2.623 1.00 91.25 90 ARG A C 1
ATOM 654 O O . ARG A 1 90 ? -1.798 -16.930 1.853 1.00 91.25 90 ARG A O 1
ATOM 661 N N . ASP A 1 91 ? -0.793 -17.614 3.747 1.00 89.75 91 ASP A N 1
ATOM 662 C CA . ASP A 1 91 ? -1.839 -18.560 4.139 1.00 89.75 91 ASP A CA 1
ATOM 663 C C . ASP A 1 91 ? -3.082 -17.809 4.632 1.00 89.75 91 ASP A C 1
ATOM 665 O O . ASP A 1 91 ? -4.213 -18.187 4.325 1.00 89.75 91 ASP A O 1
ATOM 669 N N . ALA A 1 92 ? -2.876 -16.697 5.345 1.00 90.25 92 ALA A N 1
ATOM 670 C CA . ALA A 1 92 ? -3.949 -15.816 5.803 1.00 90.25 92 ALA A CA 1
ATOM 671 C C . ALA A 1 92 ? -4.331 -14.713 4.798 1.00 90.25 92 ALA A C 1
ATOM 673 O O . ALA A 1 92 ? -5.273 -13.962 5.062 1.00 90.25 92 ALA A O 1
ATOM 674 N N . ALA A 1 93 ? -3.597 -14.582 3.684 1.00 92.19 93 ALA A N 1
ATOM 675 C CA . ALA A 1 93 ? -3.675 -13.449 2.758 1.00 92.19 93 ALA A CA 1
ATOM 676 C C . ALA A 1 93 ? -3.652 -12.094 3.500 1.00 92.19 93 ALA A C 1
ATOM 678 O O . ALA A 1 93 ? -4.535 -11.249 3.325 1.00 92.19 93 ALA A O 1
ATOM 679 N N . ALA A 1 94 ? -2.655 -11.904 4.372 1.00 93.75 94 ALA A N 1
ATOM 680 C CA . ALA A 1 94 ? -2.530 -10.735 5.237 1.00 93.75 94 ALA A CA 1
ATOM 681 C C . ALA A 1 94 ? -1.223 -9.964 4.993 1.00 93.75 94 ALA A C 1
ATOM 683 O O . ALA A 1 94 ? -0.150 -10.540 4.844 1.00 93.75 94 ALA A O 1
ATOM 684 N N . TRP A 1 95 ? -1.315 -8.631 4.994 1.00 95.94 95 TRP A N 1
ATOM 685 C CA . TRP A 1 95 ? -0.179 -7.721 4.819 1.00 95.94 95 TRP A CA 1
ATOM 686 C C . TRP A 1 95 ? 0.081 -6.959 6.110 1.00 95.94 95 TRP A C 1
ATOM 688 O O . TRP A 1 95 ? -0.769 -6.205 6.590 1.00 95.94 95 TRP A O 1
ATOM 698 N N . HIS A 1 96 ? 1.276 -7.133 6.666 1.00 95.06 96 HIS A N 1
ATOM 699 C CA . HIS A 1 96 ? 1.622 -6.611 7.977 1.00 95.06 96 HIS A CA 1
ATOM 700 C C . HIS A 1 96 ? 2.435 -5.326 7.879 1.00 95.06 96 HIS A C 1
ATOM 702 O O . HIS A 1 96 ? 3.413 -5.216 7.139 1.00 95.06 96 HIS A O 1
ATOM 708 N N . PHE A 1 97 ? 2.068 -4.354 8.705 1.00 94.75 97 PHE A N 1
ATOM 709 C CA . PHE A 1 97 ? 2.834 -3.143 8.963 1.00 94.75 97 PHE A CA 1
ATOM 710 C C . PHE A 1 97 ? 2.720 -2.792 10.442 1.00 94.75 97 PHE A C 1
ATOM 712 O O . PHE A 1 97 ? 1.779 -3.203 11.120 1.00 94.75 97 PHE A O 1
ATOM 719 N N . TRP A 1 98 ? 3.666 -2.009 10.955 1.00 91.31 98 TRP A N 1
ATOM 720 C CA . TRP A 1 98 ? 3.579 -1.518 12.328 1.00 91.31 98 TRP A CA 1
ATOM 721 C C . TRP A 1 98 ? 3.015 -0.116 12.380 1.00 91.31 98 TRP A C 1
ATOM 723 O O . TRP A 1 98 ? 3.223 0.717 11.495 1.00 91.31 98 TRP A O 1
ATOM 733 N N . THR A 1 99 ? 2.319 0.152 13.472 1.00 90.50 99 THR A N 1
ATOM 734 C CA . THR A 1 99 ? 1.805 1.468 13.784 1.00 90.50 99 THR A CA 1
ATOM 735 C C . THR A 1 99 ? 1.822 1.674 15.284 1.00 90.50 99 THR A C 1
ATOM 737 O O . THR A 1 99 ? 1.592 0.741 16.045 1.00 90.50 99 THR A O 1
ATOM 740 N N . GLU A 1 100 ? 2.041 2.916 15.698 1.00 90.88 100 GLU A N 1
ATOM 741 C CA . GLU A 1 100 ? 1.788 3.301 17.079 1.00 90.88 100 GLU A CA 1
ATOM 742 C C . GLU A 1 100 ? 0.269 3.289 17.353 1.00 90.88 100 GLU A C 1
ATOM 744 O O . GLU A 1 100 ? -0.494 3.750 16.478 1.00 90.88 100 GLU A O 1
ATOM 749 N N . PRO A 1 101 ? -0.172 2.797 18.530 1.00 86.12 101 PRO A N 1
ATOM 750 C CA . PRO A 1 101 ? -1.587 2.704 18.903 1.00 86.12 101 PRO A CA 1
ATOM 751 C C . PRO A 1 101 ? -2.330 4.045 18.881 1.00 86.12 101 PRO A C 1
ATOM 753 O O . PRO A 1 101 ? -3.484 4.100 18.475 1.00 86.12 101 PRO A O 1
ATOM 756 N N . ASP A 1 102 ? -1.650 5.144 19.221 1.00 88.62 102 ASP A N 1
ATOM 757 C CA . ASP A 1 102 ? -2.262 6.480 19.314 1.00 88.62 102 ASP A CA 1
ATOM 758 C C . ASP A 1 102 ? -2.108 7.318 18.038 1.00 88.62 102 ASP A C 1
ATOM 760 O O . ASP A 1 102 ? -2.350 8.529 18.016 1.00 88.62 102 ASP A O 1
ATOM 764 N N . SER A 1 103 ? -1.681 6.704 16.936 1.00 92.94 103 SER A N 1
ATOM 765 C CA . SER A 1 103 ? -1.509 7.437 15.682 1.00 92.94 103 SER A CA 1
ATOM 766 C C . SER A 1 103 ? -2.856 7.792 15.022 1.00 92.94 103 SER A C 1
ATOM 768 O O . SER A 1 103 ? -3.855 7.102 15.235 1.00 92.94 103 SER A O 1
ATOM 770 N N . PRO A 1 104 ? -2.913 8.832 14.162 1.00 92.62 104 PRO A N 1
ATOM 771 C CA . PRO A 1 104 ? -4.141 9.196 13.447 1.00 92.62 104 PRO A CA 1
ATOM 772 C C . PRO A 1 104 ? -4.786 8.028 12.690 1.00 92.62 104 PRO A C 1
ATOM 774 O O . PRO A 1 104 ? -5.991 7.825 12.796 1.00 92.62 104 PRO A O 1
ATOM 777 N N . LYS A 1 105 ? -3.982 7.204 12.006 1.00 93.25 105 LYS A N 1
ATOM 778 C CA . LYS A 1 105 ? -4.453 5.994 11.309 1.00 93.25 105 LYS A CA 1
ATOM 779 C C . LYS A 1 105 ? -5.009 4.928 12.253 1.00 93.25 105 LYS A C 1
ATOM 781 O O . LYS A 1 105 ? -5.983 4.279 11.907 1.00 93.25 105 LYS A O 1
ATOM 786 N N . ALA A 1 106 ? -4.442 4.776 13.450 1.00 93.06 106 ALA A N 1
ATOM 787 C CA . ALA A 1 106 ? -4.941 3.814 14.428 1.00 93.06 106 ALA A CA 1
ATOM 788 C C . ALA A 1 106 ? -6.316 4.230 14.972 1.00 93.06 106 ALA A C 1
ATOM 790 O O . ALA A 1 106 ? -7.221 3.403 15.045 1.00 93.06 106 ALA A O 1
ATOM 791 N N . ARG A 1 107 ? -6.523 5.532 15.222 1.00 93.88 107 ARG A N 1
ATOM 792 C CA . ARG A 1 107 ? -7.860 6.075 15.526 1.00 93.88 107 ARG A CA 1
ATOM 793 C C . ARG A 1 107 ? -8.844 5.886 14.370 1.00 93.88 107 ARG A C 1
ATOM 795 O O . ARG A 1 107 ? -10.011 5.595 14.608 1.00 93.88 107 ARG A O 1
ATOM 802 N N . GLN A 1 108 ? -8.382 6.033 13.128 1.00 95.44 108 GLN A N 1
ATOM 803 C CA . GLN A 1 108 ? -9.206 5.786 11.941 1.00 95.44 108 GLN A CA 1
ATOM 804 C C . GLN A 1 108 ? -9.608 4.308 11.838 1.00 95.44 108 GLN A C 1
ATOM 806 O O . GLN A 1 108 ? -10.788 4.042 11.659 1.00 95.44 108 GLN A O 1
ATOM 811 N N . PHE A 1 109 ? -8.692 3.359 12.067 1.00 95.00 109 PHE A N 1
ATOM 812 C CA . PHE A 1 109 ? -9.020 1.926 12.103 1.00 95.00 109 PHE A CA 1
ATOM 813 C C . PHE A 1 109 ? -10.036 1.575 13.191 1.00 95.00 109 PHE A C 1
ATOM 815 O O . PHE A 1 109 ? -10.913 0.751 12.959 1.00 95.00 109 PHE A O 1
ATOM 822 N N . ALA A 1 110 ? -9.937 2.210 14.363 1.00 92.38 110 ALA A N 1
ATOM 823 C CA . ALA A 1 110 ? -10.892 2.004 15.449 1.00 92.38 110 ALA A CA 1
ATOM 824 C C . ALA A 1 110 ? -12.310 2.476 15.079 1.00 92.38 110 ALA A C 1
ATOM 826 O O . ALA A 1 110 ? -13.288 1.879 15.518 1.00 92.38 110 ALA A O 1
ATOM 827 N N . ALA A 1 111 ? -12.425 3.530 14.266 1.00 93.94 111 ALA A N 1
ATOM 828 C CA . ALA A 1 111 ? -13.711 4.028 13.784 1.00 93.94 111 ALA A CA 1
ATOM 829 C C . ALA A 1 111 ? -14.240 3.240 12.573 1.00 93.94 111 ALA A C 1
ATOM 831 O O . ALA A 1 111 ? -15.437 2.969 12.489 1.00 93.94 111 ALA A O 1
ATOM 832 N N . ARG A 1 112 ? -13.362 2.916 11.618 1.00 95.38 112 ARG A N 1
ATOM 833 C CA . ARG A 1 112 ? -13.662 2.201 10.373 1.00 95.38 112 ARG A CA 1
ATOM 834 C C . ARG A 1 112 ? -12.494 1.270 10.037 1.00 95.38 112 ARG A C 1
ATOM 836 O O . ARG A 1 112 ? -11.478 1.741 9.521 1.00 95.38 112 ARG A O 1
ATOM 843 N N . PRO A 1 113 ? -12.610 -0.038 10.318 1.00 95.25 113 PRO A N 1
ATOM 844 C CA . PRO A 1 113 ? -11.520 -0.993 10.150 1.00 95.25 113 PRO A CA 1
ATOM 845 C C . PRO A 1 113 ? -11.368 -1.438 8.690 1.00 95.25 113 PRO A C 1
ATOM 847 O O . PRO A 1 113 ? -11.171 -2.617 8.436 1.00 95.25 113 PRO A O 1
ATOM 850 N N . ASP A 1 114 ? -11.437 -0.508 7.739 1.00 96.25 114 ASP A N 1
ATOM 851 C CA . ASP A 1 114 ? -11.264 -0.752 6.309 1.00 96.25 114 ASP A CA 1
ATOM 852 C C . ASP A 1 114 ? -10.136 0.126 5.774 1.00 96.25 114 ASP A C 1
ATOM 854 O O . ASP A 1 114 ? -10.025 1.312 6.105 1.00 96.25 114 ASP A O 1
ATOM 858 N N . ALA A 1 115 ? -9.292 -0.452 4.925 1.00 97.06 115 ALA A N 1
ATOM 859 C CA . ALA A 1 115 ? -8.208 0.278 4.294 1.00 97.06 115 ALA A CA 1
ATOM 860 C C . ALA A 1 115 ? -7.959 -0.181 2.861 1.00 97.06 115 ALA A C 1
ATOM 862 O O . ALA A 1 115 ? -8.308 -1.292 2.457 1.00 97.06 115 ALA A O 1
ATOM 863 N N . ALA A 1 116 ? -7.297 0.692 2.109 1.00 97.81 116 ALA A N 1
ATOM 864 C CA . ALA A 1 116 ? -6.708 0.358 0.827 1.00 97.81 116 ALA A CA 1
ATOM 865 C C . ALA A 1 116 ? -5.189 0.534 0.889 1.00 97.81 116 ALA A C 1
ATOM 867 O O . ALA A 1 116 ? -4.681 1.483 1.483 1.00 97.81 116 ALA A O 1
ATOM 868 N N . LEU A 1 117 ? -4.461 -0.368 0.249 1.00 97.19 117 LEU A N 1
ATOM 869 C CA . LEU A 1 117 ? -3.008 -0.363 0.161 1.00 97.19 117 LEU A CA 1
ATOM 870 C C . LEU A 1 117 ? -2.634 -0.329 -1.315 1.00 97.19 117 LEU A C 1
ATOM 872 O O . LEU A 1 117 ? -3.144 -1.115 -2.111 1.00 97.19 117 LEU A O 1
ATOM 876 N N . THR A 1 118 ? -1.776 0.614 -1.692 1.00 97.75 118 THR A N 1
ATOM 877 C CA . THR A 1 118 ? -1.283 0.755 -3.063 1.00 97.75 118 THR A CA 1
ATOM 878 C C . THR A 1 118 ? 0.235 0.691 -3.089 1.00 97.75 118 THR A C 1
ATOM 880 O O . THR A 1 118 ? 0.900 1.413 -2.347 1.00 97.75 118 THR A O 1
ATOM 883 N N . VAL A 1 119 ? 0.773 -0.140 -3.977 1.00 95.88 119 VAL A N 1
ATOM 884 C CA . VAL A 1 119 ? 2.200 -0.187 -4.308 1.00 95.88 119 VAL A CA 1
ATOM 885 C C . VAL A 1 119 ? 2.349 0.096 -5.792 1.00 95.88 119 VAL A C 1
ATOM 887 O O . VAL A 1 119 ? 1.574 -0.411 -6.603 1.00 95.88 119 VAL A O 1
ATOM 890 N N . TYR A 1 120 ? 3.327 0.920 -6.149 1.00 93.06 120 TYR A N 1
ATOM 891 C CA . TYR A 1 120 ? 3.658 1.204 -7.536 1.00 93.06 120 TYR A CA 1
ATOM 892 C C . TYR A 1 120 ? 5.159 1.041 -7.738 1.00 93.06 120 TYR A C 1
ATOM 894 O O . TYR A 1 120 ? 5.951 1.691 -7.061 1.00 93.06 120 TYR A O 1
ATOM 902 N N . TRP A 1 121 ? 5.533 0.176 -8.677 1.00 92.00 121 TRP A N 1
ATOM 903 C CA . TRP A 1 121 ? 6.913 -0.073 -9.066 1.00 92.00 121 TRP A CA 1
ATOM 904 C C . TRP A 1 121 ? 7.117 0.438 -10.497 1.00 92.00 121 TRP A C 1
ATOM 906 O O . TRP A 1 121 ? 6.726 -0.246 -11.447 1.00 92.00 121 TRP A O 1
ATOM 916 N N . PRO A 1 122 ? 7.727 1.627 -10.675 1.00 85.12 122 PRO A N 1
ATOM 917 C CA . PRO A 1 122 ? 7.858 2.252 -11.989 1.00 85.12 122 PRO A CA 1
ATOM 918 C C . PRO A 1 122 ? 8.680 1.426 -12.980 1.00 85.12 122 PRO A C 1
ATOM 920 O O . PRO A 1 122 ? 8.294 1.327 -14.138 1.00 85.12 122 PRO A O 1
ATOM 923 N N . ALA A 1 123 ? 9.783 0.816 -12.527 1.00 83.56 123 ALA A N 1
ATOM 924 C CA . ALA A 1 123 ? 10.703 0.085 -13.402 1.00 83.56 123 ALA A CA 1
ATOM 925 C C . ALA A 1 123 ? 10.063 -1.146 -14.077 1.00 83.56 123 ALA A C 1
ATOM 927 O O . ALA A 1 123 ? 10.155 -1.247 -15.295 1.00 83.56 123 ALA A O 1
ATOM 928 N N . PRO A 1 124 ? 9.368 -2.051 -13.356 1.00 84.50 124 PRO A N 1
ATOM 929 C CA . PRO A 1 124 ? 8.590 -3.111 -13.998 1.00 84.50 124 PRO A CA 1
ATOM 930 C C . PRO A 1 124 ? 7.224 -2.628 -14.511 1.00 84.50 124 PRO A C 1
ATOM 932 O O . PRO A 1 124 ? 6.467 -3.426 -15.053 1.00 84.50 124 PRO A O 1
ATOM 935 N N . GLY A 1 125 ? 6.863 -1.359 -14.293 1.00 86.00 125 GLY A N 1
ATOM 936 C CA . GLY A 1 125 ? 5.588 -0.800 -14.725 1.00 86.00 125 GLY A CA 1
ATOM 937 C C . GLY A 1 125 ? 4.359 -1.439 -14.075 1.00 86.00 125 GLY A C 1
ATOM 938 O O . GLY A 1 125 ? 3.319 -1.569 -14.716 1.00 86.00 125 GLY A O 1
ATOM 939 N N . ARG A 1 126 ? 4.471 -1.859 -12.810 1.00 88.75 126 ARG A N 1
ATOM 940 C CA . ARG A 1 126 ? 3.429 -2.615 -12.096 1.00 88.75 126 ARG A CA 1
ATOM 941 C C . ARG A 1 126 ? 2.803 -1.788 -10.978 1.00 88.75 126 ARG A C 1
ATOM 943 O O . ARG A 1 126 ? 3.508 -1.138 -10.207 1.00 88.75 126 ARG A O 1
ATOM 950 N N . GLN A 1 127 ? 1.479 -1.865 -10.851 1.00 92.44 127 GLN A N 1
ATOM 951 C CA . GLN A 1 127 ? 0.731 -1.313 -9.722 1.00 92.44 127 GLN A CA 1
ATOM 952 C C . GLN A 1 127 ? -0.101 -2.411 -9.063 1.00 92.44 127 GLN A C 1
ATOM 954 O O . GLN A 1 127 ? -0.840 -3.122 -9.739 1.00 92.44 127 GLN A O 1
ATOM 959 N N . VAL A 1 128 ? -0.021 -2.508 -7.737 1.00 94.12 128 VAL A N 1
ATOM 960 C CA . VAL A 1 128 ? -0.855 -3.413 -6.943 1.00 94.12 128 VAL A CA 1
ATOM 961 C C . VAL A 1 128 ? -1.758 -2.604 -6.029 1.00 94.12 128 VAL A C 1
ATOM 963 O O . VAL A 1 128 ? -1.306 -1.671 -5.364 1.00 94.12 128 VAL A O 1
ATOM 966 N N . ARG A 1 129 ? -3.043 -2.964 -6.003 1.00 96.44 129 ARG A N 1
ATOM 967 C CA . ARG A 1 129 ? -4.063 -2.353 -5.151 1.00 96.44 129 ARG A CA 1
ATOM 968 C C . ARG A 1 129 ? -4.761 -3.441 -4.354 1.00 96.44 129 ARG A C 1
ATOM 970 O O . ARG A 1 129 ? -5.382 -4.328 -4.931 1.00 96.44 129 ARG A O 1
ATOM 977 N N . LEU A 1 130 ? -4.683 -3.336 -3.038 1.00 95.25 130 LEU A N 1
ATOM 978 C CA . LEU A 1 130 ? -5.358 -4.217 -2.096 1.00 95.25 130 LEU A CA 1
ATOM 979 C C . LEU A 1 130 ? -6.396 -3.400 -1.337 1.00 95.25 130 LEU A C 1
ATOM 981 O O . LEU A 1 130 ? -6.174 -2.224 -1.050 1.00 95.25 130 LEU A O 1
ATOM 985 N N . HIS A 1 131 ? -7.524 -4.016 -1.020 1.00 96.06 131 HIS A N 1
ATOM 986 C CA . HIS A 1 131 ? -8.565 -3.425 -0.192 1.00 96.06 131 HIS A CA 1
ATOM 987 C C . HIS A 1 131 ? -9.100 -4.500 0.742 1.00 96.06 131 HIS A C 1
ATOM 989 O O . HIS A 1 131 ? -9.228 -5.656 0.343 1.00 96.06 131 HIS A O 1
ATOM 995 N N . GLY A 1 132 ? -9.393 -4.129 1.981 1.00 95.62 132 GLY A N 1
ATOM 996 C CA . GLY A 1 132 ? -9.921 -5.089 2.933 1.00 95.62 132 GLY A CA 1
ATOM 997 C C . GLY A 1 132 ? -9.897 -4.608 4.375 1.00 95.62 132 GLY A C 1
ATOM 998 O O . GLY A 1 132 ? -9.491 -3.472 4.654 1.00 95.62 132 GLY A O 1
ATOM 999 N N . PRO A 1 133 ? -10.330 -5.492 5.287 1.00 96.12 133 PRO A N 1
ATOM 1000 C CA . PRO A 1 133 ? -10.409 -5.175 6.694 1.00 96.12 133 PRO A CA 1
ATOM 1001 C C . PRO A 1 133 ? -9.017 -5.091 7.322 1.00 96.12 133 PRO A C 1
ATOM 1003 O O . PRO A 1 133 ? -8.112 -5.859 6.993 1.00 96.12 133 PRO A O 1
ATOM 1006 N N . VAL A 1 134 ? -8.870 -4.204 8.299 1.00 95.56 134 VAL A N 1
ATOM 1007 C CA . VAL A 1 134 ? -7.665 -4.069 9.120 1.00 95.56 134 VAL A CA 1
ATOM 1008 C C . VAL A 1 134 ? -7.922 -4.687 10.485 1.00 95.56 134 VAL A C 1
ATOM 1010 O O . VAL A 1 134 ? -8.921 -4.394 11.141 1.00 95.56 134 VAL A O 1
ATOM 1013 N N . ARG A 1 135 ? -7.005 -5.545 10.933 1.00 93.88 135 ARG A N 1
ATOM 1014 C CA . ARG A 1 135 ? -7.067 -6.192 12.247 1.00 93.88 135 ARG A CA 1
ATOM 1015 C C . ARG A 1 135 ? -5.718 -6.061 12.951 1.00 93.88 135 ARG A C 1
ATOM 1017 O O . ARG A 1 135 ? -4.689 -6.132 12.276 1.00 93.88 135 ARG A O 1
ATOM 1024 N N . PRO A 1 136 ? -5.692 -5.889 14.284 1.00 91.19 136 PRO A N 1
ATOM 1025 C CA . PRO A 1 136 ? -4.467 -6.065 15.049 1.00 91.19 136 PRO A CA 1
ATOM 1026 C C . PRO A 1 136 ? -3.885 -7.453 14.774 1.00 91.19 136 PRO A C 1
ATOM 1028 O O . PRO A 1 136 ? -4.616 -8.445 14.779 1.00 91.19 136 PRO A O 1
ATOM 1031 N N . ALA A 1 137 ? -2.580 -7.520 14.520 1.00 85.00 137 ALA A N 1
ATOM 1032 C CA . ALA A 1 137 ? -1.904 -8.803 14.402 1.00 85.00 137 ALA A CA 1
ATOM 1033 C C . ALA A 1 137 ? -1.938 -9.539 15.760 1.00 85.00 137 ALA A C 1
ATOM 1035 O O . ALA A 1 137 ? -1.951 -8.876 16.806 1.00 85.00 137 ALA A O 1
ATOM 1036 N N . PRO A 1 138 ? -1.917 -10.887 15.774 1.00 76.19 138 PRO A N 1
ATOM 1037 C CA . PRO A 1 138 ? -1.615 -11.646 16.987 1.00 76.19 138 PRO A CA 1
ATOM 1038 C C . PRO A 1 138 ? -0.301 -11.139 17.588 1.00 76.19 138 PRO A C 1
ATOM 1040 O O . PRO A 1 138 ? 0.527 -10.602 16.853 1.00 76.19 138 PRO A O 1
ATOM 1043 N N . ALA A 1 139 ? -0.103 -11.289 18.901 1.00 62.53 139 ALA A N 1
ATOM 1044 C CA . ALA A 1 139 ? 1.083 -10.796 19.601 1.00 62.53 139 ALA A CA 1
ATOM 1045 C C . ALA A 1 139 ? 2.382 -11.449 19.078 1.00 62.53 139 ALA A C 1
ATOM 1047 O O . ALA A 1 139 ? 2.920 -12.377 19.671 1.00 62.53 139 ALA A O 1
ATOM 1048 N N . ALA A 1 140 ? 2.891 -10.955 17.956 1.00 57.09 140 ALA A N 1
ATOM 1049 C CA . ALA A 1 140 ? 4.244 -11.162 17.493 1.00 57.09 140 ALA A CA 1
ATOM 1050 C C . ALA A 1 140 ? 5.102 -10.080 18.144 1.00 57.09 140 ALA A C 1
ATOM 1052 O O . ALA A 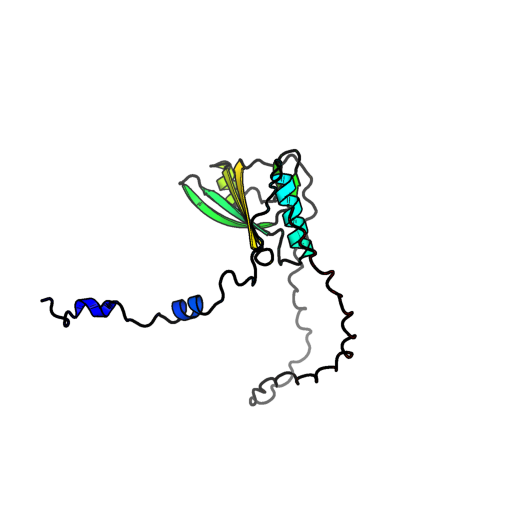1 140 ? 4.732 -8.902 18.154 1.00 57.09 140 ALA A O 1
ATOM 1053 N N . SER A 1 141 ? 6.237 -10.478 18.718 1.00 48.94 141 SER A N 1
ATOM 1054 C CA . SER A 1 141 ? 7.199 -9.519 19.255 1.00 48.94 141 SER A CA 1
ATOM 1055 C C . SER A 1 141 ? 7.618 -8.582 18.115 1.00 48.94 141 SER A C 1
ATOM 1057 O O . SER A 1 141 ? 8.116 -9.080 17.099 1.00 48.94 141 SER A O 1
ATOM 1059 N N . PRO A 1 142 ? 7.381 -7.257 18.205 1.00 57.31 142 PRO A N 1
ATOM 1060 C CA . PRO A 1 142 ? 7.876 -6.352 17.185 1.00 57.31 142 PRO A CA 1
ATOM 1061 C C . PRO A 1 142 ? 9.407 -6.504 17.148 1.00 57.31 142 PRO A C 1
ATOM 1063 O O . PRO A 1 142 ? 10.042 -6.464 18.204 1.00 57.31 142 PRO A O 1
ATOM 1066 N N . PRO A 1 143 ? 10.023 -6.693 15.969 1.00 55.34 143 PRO A N 1
ATOM 1067 C CA . PRO A 1 143 ? 11.468 -6.678 15.824 1.00 55.34 143 P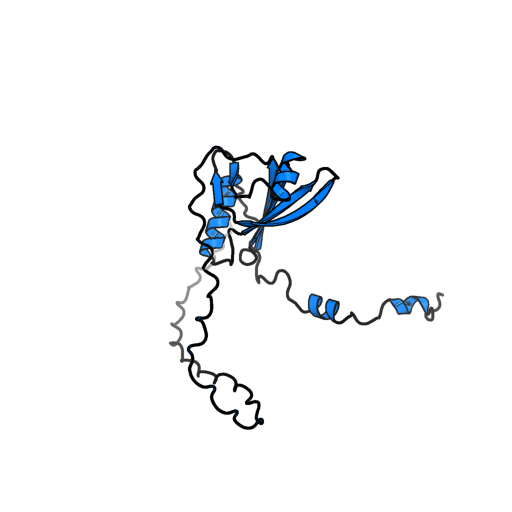RO A CA 1
ATOM 1068 C C . PRO A 1 143 ? 12.028 -5.399 16.446 1.00 55.34 143 PRO A C 1
ATOM 1070 O O . PRO A 1 143 ? 11.345 -4.364 16.440 1.00 55.34 143 PRO A O 1
ATOM 1073 N N . PRO A 1 144 ? 13.261 -5.443 16.978 1.00 49.09 144 PRO A N 1
ATOM 1074 C CA . PRO A 1 144 ? 13.875 -4.273 17.579 1.00 49.09 144 PRO A CA 1
ATOM 1075 C C . PRO A 1 144 ? 13.791 -3.111 16.592 1.00 49.09 144 PRO A C 1
ATOM 1077 O O . PRO A 1 144 ? 14.187 -3.234 15.429 1.00 49.09 144 PRO A O 1
ATOM 1080 N N . ARG A 1 145 ? 13.231 -1.983 17.046 1.00 54.66 145 ARG A N 1
ATOM 1081 C CA . ARG A 1 145 ? 13.238 -0.760 16.244 1.00 54.66 145 ARG A CA 1
ATOM 1082 C C . ARG A 1 145 ? 14.694 -0.490 15.869 1.00 54.66 145 ARG A C 1
ATOM 1084 O O . ARG A 1 145 ? 15.532 -0.530 16.776 1.00 54.66 145 ARG A O 1
ATOM 1091 N N . PRO A 1 146 ? 15.023 -0.216 14.593 1.00 51.00 146 PRO A N 1
ATOM 1092 C CA . PRO A 1 146 ? 16.336 0.323 14.298 1.00 51.00 146 PRO A CA 1
ATOM 1093 C C . PRO A 1 146 ? 16.461 1.565 15.172 1.00 51.00 146 PRO A C 1
ATOM 1095 O O . PRO A 1 146 ? 15.593 2.443 15.110 1.00 51.00 146 PRO A O 1
ATOM 1098 N N . SER A 1 147 ? 17.452 1.568 16.071 1.00 44.78 147 SER A N 1
ATOM 1099 C CA . SER A 1 147 ? 17.733 2.732 16.903 1.00 44.78 147 SER A CA 1
ATOM 1100 C C . SER A 1 147 ? 17.722 3.919 15.963 1.00 44.78 147 SER A C 1
ATOM 1102 O O . SER A 1 147 ? 18.400 3.864 14.932 1.00 44.78 147 SER A O 1
ATOM 1104 N N . ALA A 1 148 ? 16.929 4.950 16.274 1.00 47.38 148 ALA A N 1
ATOM 1105 C CA . ALA A 1 148 ? 17.093 6.228 15.607 1.00 47.38 148 ALA A CA 1
ATOM 1106 C C . ALA A 1 148 ? 18.599 6.478 15.607 1.00 47.38 148 ALA A C 1
ATOM 1108 O O . ALA A 1 148 ? 19.216 6.437 16.678 1.00 47.38 148 ALA A O 1
ATOM 1109 N N . ALA A 1 149 ? 19.207 6.557 14.419 1.00 44.28 149 ALA A N 1
ATOM 1110 C CA . ALA A 1 149 ? 20.599 6.942 14.329 1.00 44.28 149 ALA A CA 1
ATOM 1111 C C . ALA A 1 149 ? 20.672 8.223 15.145 1.00 44.28 149 ALA A C 1
ATOM 1113 O O . ALA A 1 149 ? 19.917 9.155 14.854 1.00 44.28 149 ALA A O 1
ATOM 1114 N N . THR A 1 150 ? 21.446 8.203 16.234 1.00 47.12 150 THR A N 1
ATOM 1115 C CA . THR A 1 150 ? 21.663 9.380 17.067 1.00 47.12 150 THR A CA 1
ATOM 1116 C C . THR A 1 150 ? 21.897 10.515 16.083 1.00 47.12 150 THR A C 1
ATOM 1118 O O . THR A 1 150 ? 22.833 10.380 15.283 1.00 47.12 150 THR A O 1
ATOM 1121 N N . PRO A 1 151 ? 21.025 11.549 16.015 1.00 44.25 151 PRO A N 1
ATOM 1122 C CA . PRO A 1 151 ? 21.295 12.673 15.136 1.00 44.25 151 PRO A CA 1
ATOM 1123 C C . PRO A 1 151 ? 22.711 13.075 15.481 1.00 44.25 151 PRO A C 1
ATOM 1125 O O . PRO A 1 151 ? 23.021 13.158 16.668 1.00 44.25 151 PRO A O 1
ATOM 1128 N N . CYS A 1 152 ? 23.582 13.129 14.474 1.00 37.69 152 CYS A N 1
ATOM 1129 C CA . CYS A 1 152 ? 25.003 13.338 14.668 1.00 37.69 152 CYS A CA 1
ATOM 1130 C C . CYS A 1 152 ? 25.148 14.643 15.449 1.00 37.69 152 CYS A C 1
ATOM 1132 O O . CYS A 1 152 ? 25.105 15.718 14.858 1.00 37.69 152 CYS A O 1
ATOM 1134 N N . THR A 1 153 ? 25.198 14.553 16.779 1.00 50.28 153 THR A N 1
ATOM 1135 C CA . THR A 1 153 ? 25.353 15.701 17.650 1.00 50.28 153 THR A CA 1
ATOM 1136 C C . THR A 1 153 ? 26.735 16.196 17.289 1.00 50.28 153 THR A C 1
ATOM 1138 O O . THR A 1 153 ? 27.698 15.449 17.502 1.00 50.28 153 THR A O 1
ATOM 1141 N N . PRO A 1 154 ? 26.863 17.373 16.652 1.00 57.88 154 PRO A N 1
ATOM 1142 C CA . PRO A 1 154 ? 28.183 17.896 16.374 1.00 57.88 154 PRO A CA 1
ATOM 1143 C C . PRO A 1 154 ? 28.921 17.954 17.716 1.00 57.88 154 PRO A C 1
ATOM 1145 O O . PRO A 1 154 ? 28.311 18.347 18.719 1.00 57.88 154 PRO A O 1
ATOM 1148 N N . PRO A 1 155 ? 30.188 17.506 17.784 1.00 58.47 155 PRO A N 1
ATOM 1149 C CA . PRO A 1 155 ? 30.944 17.605 19.020 1.00 58.47 155 PRO A CA 1
ATOM 1150 C C . PRO A 1 155 ? 30.908 19.066 19.493 1.00 58.47 155 PRO A C 1
ATOM 1152 O O . PRO A 1 155 ? 30.920 19.971 18.647 1.00 58.47 155 PRO A O 1
ATOM 1155 N N . PRO A 1 156 ? 30.838 19.324 20.813 1.00 61.19 156 PRO A N 1
ATOM 1156 C CA . PRO A 1 156 ? 30.929 20.689 21.311 1.00 61.19 156 PRO A CA 1
ATOM 1157 C C . PRO A 1 156 ? 32.194 21.324 20.721 1.00 61.19 156 PRO A C 1
ATOM 1159 O O . PRO A 1 156 ? 33.215 20.632 20.624 1.00 61.19 156 PRO A O 1
ATOM 1162 N N . PRO A 1 157 ? 32.151 22.595 20.281 1.00 54.38 157 PRO A N 1
ATOM 1163 C CA . PRO A 1 157 ? 33.327 23.230 19.711 1.00 54.38 157 PRO A CA 1
ATOM 1164 C C . PRO A 1 157 ? 34.456 23.127 20.735 1.00 54.38 157 PRO A C 1
ATOM 1166 O O . PRO A 1 157 ? 34.343 23.647 21.846 1.00 54.38 157 PRO A O 1
ATOM 1169 N N . SER A 1 158 ? 35.530 22.414 20.379 1.00 56.00 158 SER A N 1
ATOM 1170 C CA . SER A 1 158 ? 36.746 22.420 21.183 1.00 56.00 158 SER A CA 1
ATOM 1171 C C . SER A 1 158 ? 37.146 23.875 21.354 1.00 56.00 158 SER A C 1
ATOM 1173 O O . SER A 1 158 ? 37.186 24.607 20.362 1.00 56.00 158 SER A O 1
ATOM 1175 N N . SER A 1 159 ? 37.420 24.290 22.587 1.00 57.97 159 SER A N 1
ATOM 1176 C CA . SER A 1 159 ? 37.961 25.600 22.933 1.00 57.97 159 SER A CA 1
ATOM 1177 C C . SER A 1 159 ? 39.328 25.785 22.266 1.00 57.97 159 SER A C 1
ATOM 1179 O O . SER A 1 159 ? 40.382 25.594 22.866 1.00 57.97 159 SER A O 1
ATOM 1181 N N . GLY A 1 160 ? 39.290 26.099 20.979 1.00 48.41 160 GLY A N 1
ATOM 1182 C CA . GLY A 1 160 ? 40.401 26.339 20.088 1.00 48.41 160 GLY A CA 1
ATOM 1183 C C . GLY A 1 160 ? 40.097 27.647 19.385 1.00 48.41 160 GLY A C 1
ATOM 1184 O O . GLY A 1 160 ? 39.136 27.754 18.630 1.00 48.41 160 GLY A O 1
ATOM 1185 N N . ARG A 1 161 ? 40.885 28.655 19.746 1.00 54.28 161 ARG A N 1
ATOM 1186 C CA . ARG A 1 161 ? 40.941 30.019 19.213 1.00 54.28 161 ARG A CA 1
ATOM 1187 C C . ARG A 1 161 ? 40.357 30.158 17.790 1.00 54.28 161 ARG A C 1
ATOM 1189 O O . ARG A 1 161 ? 40.830 29.459 16.894 1.00 54.28 161 ARG A O 1
ATOM 1196 N N . PRO A 1 162 ? 39.412 31.086 17.541 1.00 53.16 162 PRO A N 1
ATOM 1197 C CA . PRO A 1 162 ? 38.882 31.283 16.197 1.00 53.16 162 PRO A CA 1
ATOM 1198 C C . PRO A 1 162 ? 40.013 31.701 15.240 1.00 53.16 162 PRO A C 1
ATOM 1200 O O . PRO A 1 162 ? 40.815 32.577 15.592 1.00 53.16 162 PRO A O 1
ATOM 1203 N N . PRO A 1 163 ? 40.112 31.105 14.037 1.00 54.22 163 PRO A N 1
ATOM 1204 C CA . PRO A 1 163 ? 40.987 31.626 13.005 1.00 54.22 163 PRO A CA 1
ATOM 1205 C C . PRO A 1 163 ? 40.488 33.007 12.571 1.00 54.22 163 PRO A C 1
ATOM 1207 O O . PRO A 1 163 ? 39.292 33.274 12.453 1.00 54.22 163 PRO A O 1
ATOM 1210 N N . ARG A 1 164 ? 41.449 33.903 12.374 1.00 47.22 164 ARG A N 1
ATOM 1211 C CA . ARG A 1 164 ? 41.254 35.290 11.956 1.00 47.22 164 ARG A CA 1
ATOM 1212 C C . ARG A 1 164 ? 40.528 35.324 10.595 1.00 47.22 164 ARG A C 1
ATOM 1214 O O . ARG A 1 164 ? 40.892 34.530 9.727 1.00 47.22 164 ARG A O 1
ATOM 1221 N N . PRO A 1 165 ? 39.545 36.215 10.374 1.00 45.88 165 PRO A N 1
ATOM 1222 C CA . PRO A 1 165 ? 38.837 36.268 9.099 1.00 45.88 165 PRO A CA 1
ATOM 1223 C C . PRO A 1 165 ? 39.795 36.660 7.966 1.00 45.88 165 PRO A C 1
ATOM 1225 O O . PRO A 1 165 ? 40.488 37.677 8.049 1.00 45.88 165 PRO A O 1
ATOM 1228 N N . ALA A 1 166 ? 39.838 35.832 6.922 1.00 50.28 166 ALA A N 1
ATOM 1229 C CA . ALA A 1 166 ? 40.447 36.168 5.640 1.00 50.28 166 ALA A CA 1
ATOM 1230 C C . ALA A 1 166 ? 39.513 37.115 4.859 1.00 50.28 166 ALA A C 1
ATOM 1232 O O . ALA A 1 166 ? 38.291 37.004 4.998 1.00 50.28 166 ALA A O 1
ATOM 1233 N N . PRO A 1 167 ? 40.054 38.057 4.067 1.00 42.28 167 PRO A N 1
ATOM 1234 C CA . PRO A 1 167 ? 39.251 39.045 3.362 1.00 42.28 167 PRO A CA 1
ATOM 1235 C C . PRO A 1 167 ? 38.342 38.408 2.306 1.00 42.28 167 PRO A C 1
ATOM 1237 O O . PRO A 1 167 ? 38.732 37.523 1.548 1.00 42.28 167 PRO A O 1
ATOM 1240 N N . THR A 1 168 ? 37.113 38.910 2.283 1.00 43.31 168 THR A N 1
ATOM 1241 C CA . THR A 1 168 ? 36.027 38.600 1.360 1.00 43.31 168 THR A CA 1
ATOM 1242 C C . THR A 1 168 ? 36.433 38.871 -0.089 1.00 43.31 168 THR A C 1
ATOM 1244 O O . THR A 1 168 ? 36.793 39.997 -0.424 1.00 43.31 168 THR A O 1
ATOM 1247 N N . GLY A 1 169 ? 36.308 37.869 -0.961 1.00 43.00 169 GLY A N 1
ATOM 1248 C CA . GLY A 1 169 ? 36.346 38.077 -2.410 1.00 43.00 169 GLY A CA 1
ATOM 1249 C C . GLY A 1 169 ? 36.940 36.916 -3.197 1.00 43.00 169 GLY A C 1
ATOM 1250 O O . GLY A 1 169 ? 38.135 36.912 -3.449 1.00 43.00 169 GLY A O 1
ATOM 1251 N N . ALA A 1 170 ? 36.092 35.959 -3.586 1.00 37.03 170 ALA A N 1
ATOM 1252 C CA . ALA A 1 170 ? 36.124 35.207 -4.850 1.00 37.03 170 ALA A CA 1
ATOM 1253 C C . ALA A 1 170 ? 35.301 33.924 -4.672 1.00 37.03 170 ALA A C 1
ATOM 1255 O O . ALA A 1 170 ? 35.755 32.938 -4.094 1.00 37.03 170 ALA A O 1
ATOM 1256 N N . CYS A 1 171 ? 34.064 33.944 -5.163 1.00 30.88 171 CYS A N 1
ATOM 1257 C CA . CYS A 1 171 ? 33.282 32.732 -5.347 1.00 30.88 171 CYS A CA 1
ATOM 1258 C C . CYS A 1 171 ? 33.930 31.957 -6.506 1.00 30.88 171 CYS A C 1
ATOM 1260 O O . CYS A 1 171 ? 33.785 32.338 -7.665 1.00 30.88 171 CYS A O 1
ATOM 1262 N N . ALA A 1 172 ? 34.727 30.935 -6.192 1.00 37.59 172 ALA A N 1
ATOM 1263 C CA . ALA A 1 172 ? 35.255 30.018 -7.191 1.00 37.59 172 ALA A CA 1
ATOM 1264 C C . ALA A 1 172 ? 34.137 29.051 -7.602 1.00 37.59 172 ALA A C 1
ATOM 1266 O O . ALA A 1 172 ? 33.736 28.177 -6.834 1.00 37.59 172 ALA A O 1
ATOM 1267 N N . THR A 1 173 ? 33.620 29.236 -8.812 1.00 38.31 173 THR A N 1
ATOM 1268 C CA . THR A 1 173 ? 32.739 28.288 -9.499 1.00 38.31 173 THR A CA 1
ATOM 1269 C C . THR A 1 173 ? 33.406 26.907 -9.551 1.00 38.31 173 THR A C 1
ATOM 1271 O O . THR A 1 173 ? 34.561 26.826 -9.979 1.00 38.31 173 THR A O 1
ATOM 1274 N N . PRO A 1 174 ? 32.734 25.807 -9.161 1.00 38.62 174 PRO A N 1
ATOM 1275 C CA . PRO A 1 174 ? 33.293 24.476 -9.356 1.00 38.62 174 PRO A CA 1
ATOM 1276 C C . PRO A 1 174 ? 33.410 24.174 -10.857 1.00 38.62 174 PRO A C 1
ATOM 1278 O O . PRO A 1 174 ? 32.443 24.294 -11.611 1.00 38.62 174 PRO A O 1
ATOM 1281 N N . ALA A 1 175 ? 34.614 23.794 -11.287 1.00 43.62 175 ALA A N 1
ATOM 1282 C CA . ALA A 1 175 ? 34.885 23.320 -12.638 1.00 43.62 175 ALA A CA 1
ATOM 1283 C C . ALA A 1 175 ? 34.108 22.016 -12.918 1.00 43.62 175 ALA A C 1
ATOM 1285 O O . ALA A 1 175 ? 34.017 21.164 -12.028 1.00 43.62 175 ALA A O 1
ATOM 1286 N N . PRO A 1 176 ? 33.560 21.819 -14.132 1.00 44.59 176 PRO A N 1
ATOM 1287 C CA . PRO A 1 176 ? 32.913 20.562 -14.485 1.00 44.59 176 PRO A CA 1
ATOM 1288 C C . PRO A 1 176 ? 33.936 19.410 -14.502 1.00 44.59 176 PRO A C 1
ATOM 1290 O O . PRO A 1 176 ? 35.100 19.629 -14.856 1.00 44.59 176 PRO A O 1
ATOM 1293 N N . PRO A 1 177 ? 33.532 18.177 -14.144 1.00 45.94 177 PRO A N 1
ATOM 1294 C CA . PRO A 1 177 ? 34.421 17.024 -14.197 1.00 45.94 177 PRO A CA 1
ATOM 1295 C C . PRO A 1 177 ? 34.888 16.774 -15.635 1.00 45.94 177 PRO A C 1
ATOM 1297 O O . PRO A 1 177 ? 34.091 16.749 -16.575 1.00 45.94 177 PRO A O 1
ATOM 1300 N N . ALA A 1 178 ? 36.199 16.589 -15.795 1.00 45.38 178 ALA A N 1
ATOM 1301 C CA . ALA A 1 178 ? 36.827 16.268 -17.067 1.00 45.38 178 ALA A CA 1
ATOM 1302 C C . ALA A 1 178 ? 36.218 14.987 -17.658 1.00 45.38 178 ALA A C 1
ATOM 1304 O O . ALA A 1 178 ? 36.195 13.937 -17.013 1.00 45.38 178 ALA A O 1
ATOM 1305 N N . ALA A 1 179 ? 35.747 15.077 -18.902 1.00 43.44 179 ALA A N 1
ATOM 1306 C CA . ALA A 1 179 ? 35.282 13.938 -19.675 1.00 43.44 179 ALA A CA 1
ATOM 1307 C C . ALA A 1 179 ? 36.414 12.904 -19.808 1.00 43.44 179 ALA A C 1
ATOM 1309 O O . ALA A 1 179 ? 37.413 13.125 -20.497 1.00 43.44 179 ALA A O 1
ATOM 1310 N N . GLY A 1 180 ? 36.259 11.767 -19.129 1.00 39.81 180 GLY A N 1
ATOM 1311 C CA . GLY A 1 180 ? 37.103 10.599 -19.333 1.00 39.81 180 GLY A CA 1
ATOM 1312 C C . GLY A 1 180 ? 36.965 10.111 -20.774 1.00 39.81 180 GLY A C 1
ATOM 1313 O O . GLY A 1 180 ? 35.858 9.907 -21.269 1.00 39.81 180 GLY A O 1
ATOM 1314 N N . ARG A 1 181 ? 38.099 9.938 -21.457 1.00 49.22 181 ARG A N 1
ATOM 1315 C CA . ARG A 1 181 ? 38.165 9.339 -22.797 1.00 49.22 181 ARG A CA 1
ATOM 1316 C C . ARG A 1 181 ? 37.450 7.978 -22.806 1.00 49.22 181 ARG A C 1
ATOM 1318 O O . ARG A 1 181 ? 37.688 7.186 -21.890 1.00 49.22 181 ARG A O 1
ATOM 1325 N N . PRO A 1 182 ? 36.650 7.648 -23.835 1.00 44.31 182 PRO A N 1
ATOM 1326 C CA . PRO A 1 182 ? 36.075 6.316 -23.945 1.00 44.31 182 PRO A CA 1
ATOM 1327 C C . PRO A 1 182 ? 37.201 5.286 -24.096 1.00 44.31 182 PRO A C 1
ATOM 1329 O O . PRO A 1 182 ? 38.054 5.392 -24.980 1.00 44.31 182 PRO A O 1
ATOM 1332 N N . ARG A 1 183 ? 37.208 4.280 -23.215 1.00 47.41 183 ARG A N 1
ATOM 1333 C CA . ARG A 1 183 ? 37.976 3.051 -23.429 1.00 47.41 183 ARG A CA 1
ATOM 1334 C C . ARG A 1 183 ? 37.441 2.386 -24.695 1.00 47.41 183 ARG A C 1
ATOM 1336 O O . ARG A 1 183 ? 36.248 2.114 -24.787 1.00 47.41 183 ARG A O 1
ATOM 1343 N N . ALA A 1 184 ? 38.329 2.129 -25.651 1.00 47.69 184 ALA A N 1
ATOM 1344 C CA . ALA A 1 184 ? 38.026 1.318 -26.818 1.00 47.69 184 ALA A CA 1
ATOM 1345 C C . ALA A 1 184 ? 37.535 -0.065 -26.357 1.00 47.69 184 ALA A C 1
ATOM 1347 O O . ALA A 1 184 ? 38.249 -0.778 -25.649 1.00 47.69 184 ALA A O 1
ATOM 1348 N N . GLY A 1 185 ? 36.297 -0.409 -26.714 1.00 56.31 185 GLY A N 1
ATOM 1349 C CA . GLY A 1 185 ? 35.772 -1.760 -26.548 1.00 56.31 185 GLY A CA 1
ATOM 1350 C C . GLY A 1 185 ? 36.464 -2.739 -27.507 1.00 56.31 185 GLY A C 1
ATOM 1351 O O . GLY A 1 185 ? 36.995 -2.313 -28.537 1.00 56.31 185 GLY A O 1
ATOM 1352 N N . PRO A 1 186 ? 36.488 -4.042 -27.184 1.00 63.88 186 PRO A N 1
ATOM 1353 C CA . PRO A 1 186 ? 37.047 -5.061 -28.067 1.00 63.88 186 PRO A CA 1
ATOM 1354 C C . PRO A 1 186 ? 36.252 -5.158 -29.386 1.00 63.88 186 PRO A C 1
ATOM 1356 O O . PRO A 1 186 ? 35.048 -4.885 -29.394 1.00 63.88 186 PRO A O 1
ATOM 1359 N N . PRO A 1 187 ? 36.901 -5.537 -30.505 1.00 62.34 187 PRO A N 1
ATOM 1360 C CA . PRO A 1 187 ? 36.254 -5.612 -31.812 1.00 62.34 187 PRO A CA 1
ATOM 1361 C C . PRO A 1 187 ? 35.145 -6.680 -31.843 1.00 62.34 187 PRO A C 1
ATOM 1363 O O . PRO A 1 187 ? 35.248 -7.694 -31.145 1.00 62.34 187 PRO A O 1
ATOM 1366 N N . PRO A 1 188 ? 34.094 -6.488 -32.663 1.00 56.88 188 PRO A N 1
ATOM 1367 C CA . PRO A 1 188 ? 32.995 -7.439 -32.768 1.00 56.88 188 PRO A CA 1
ATOM 1368 C C . PRO A 1 188 ? 33.459 -8.767 -33.377 1.00 56.88 188 PRO A C 1
ATOM 1370 O O . PRO A 1 188 ? 34.178 -8.804 -34.377 1.00 56.88 188 PRO A O 1
ATOM 1373 N N . THR A 1 189 ? 33.004 -9.869 -32.786 1.00 62.31 189 THR A N 1
ATOM 1374 C CA . THR A 1 189 ? 33.152 -11.222 -33.326 1.00 62.31 189 THR A CA 1
ATOM 1375 C C . THR A 1 189 ? 32.344 -11.388 -34.622 1.00 62.31 189 THR A C 1
ATOM 1377 O O . THR A 1 189 ? 31.230 -10.865 -34.730 1.00 62.31 189 THR A O 1
ATOM 1380 N N . PRO A 1 190 ? 32.866 -12.121 -35.624 1.00 52.56 190 PRO A N 1
ATOM 1381 C CA . PRO A 1 190 ? 32.159 -12.339 -36.879 1.00 52.56 190 PRO A CA 1
ATOM 1382 C C . PRO A 1 190 ? 30.878 -13.154 -36.659 1.00 52.56 190 PRO A C 1
ATOM 1384 O O . PRO A 1 190 ? 30.867 -14.199 -36.005 1.00 52.56 190 PRO A O 1
ATOM 1387 N N . ARG A 1 191 ? 29.785 -12.641 -37.232 1.00 43.19 191 ARG A N 1
ATOM 1388 C CA . ARG A 1 191 ? 28.458 -13.264 -37.304 1.00 43.19 191 ARG A CA 1
ATOM 1389 C C . ARG A 1 191 ? 28.575 -14.665 -37.913 1.00 43.19 191 ARG A C 1
ATOM 1391 O O . ARG A 1 191 ? 29.017 -14.806 -39.047 1.00 43.19 191 ARG A O 1
ATOM 1398 N N . ALA A 1 192 ? 28.125 -15.684 -37.186 1.00 48.34 192 ALA A N 1
ATOM 1399 C CA . ALA A 1 192 ? 27.909 -17.004 -37.760 1.00 48.34 192 ALA A CA 1
ATOM 1400 C C . ALA A 1 192 ? 26.752 -16.937 -38.771 1.00 48.34 192 ALA A C 1
ATOM 1402 O O . ALA A 1 192 ? 25.625 -16.581 -38.413 1.00 48.34 192 ALA A O 1
ATOM 1403 N N . ASP A 1 193 ? 27.047 -17.280 -40.024 1.00 46.03 193 ASP A N 1
ATOM 1404 C CA . ASP A 1 193 ? 26.078 -17.486 -41.096 1.00 46.03 193 ASP A CA 1
ATOM 1405 C C . ASP A 1 193 ? 25.020 -18.510 -40.664 1.00 46.03 193 ASP A C 1
ATOM 1407 O O . ASP A 1 193 ? 25.232 -19.725 -40.70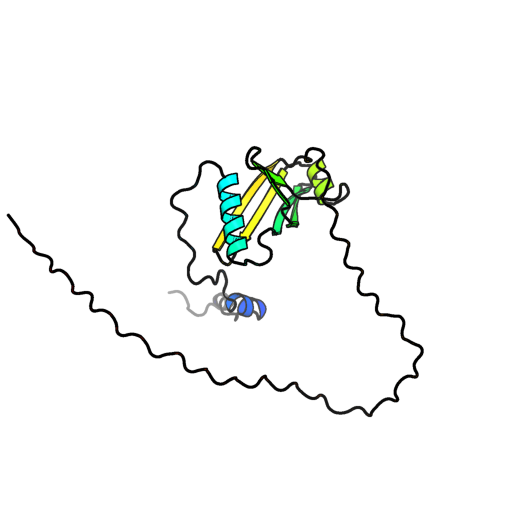2 1.00 46.03 193 ASP A O 1
ATOM 1411 N N . ARG A 1 194 ? 23.831 -18.032 -40.285 1.00 47.62 194 ARG A N 1
ATOM 1412 C CA . ARG A 1 194 ? 22.643 -18.886 -40.232 1.00 47.62 194 ARG A CA 1
ATOM 1413 C C . ARG A 1 194 ? 22.161 -19.100 -41.658 1.00 47.62 194 ARG A C 1
ATOM 1415 O O . ARG A 1 194 ? 21.318 -18.363 -42.166 1.00 47.62 194 ARG A O 1
ATOM 1422 N N . ARG A 1 195 ? 22.705 -20.138 -42.294 1.00 42.94 195 ARG A N 1
ATOM 1423 C CA . ARG A 1 195 ? 22.131 -20.737 -43.500 1.00 42.94 195 ARG A CA 1
ATOM 1424 C C . ARG A 1 195 ? 20.653 -21.035 -43.248 1.00 42.94 195 ARG A C 1
ATOM 1426 O O . ARG A 1 195 ? 20.291 -21.767 -42.332 1.00 42.94 195 ARG A O 1
ATOM 1433 N N . HIS A 1 196 ? 19.818 -20.417 -44.069 1.00 44.66 196 HIS A N 1
ATOM 1434 C CA . HIS A 1 196 ? 18.381 -20.618 -44.152 1.00 44.66 196 HIS A CA 1
ATOM 1435 C C . HIS A 1 196 ? 18.113 -22.007 -44.763 1.00 44.66 196 HIS A C 1
ATOM 1437 O O . HIS A 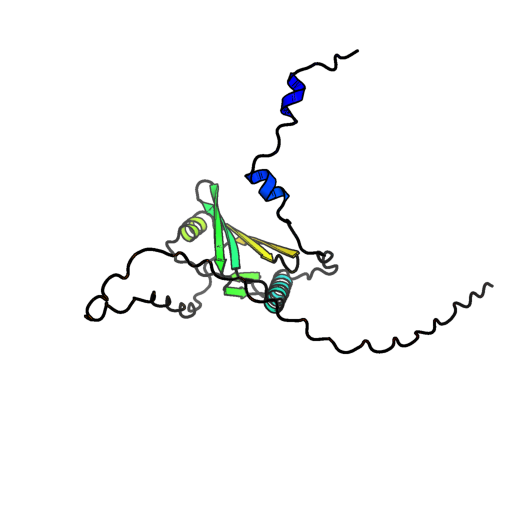1 196 ? 18.531 -22.229 -45.902 1.00 44.66 196 HIS A O 1
ATOM 1443 N N . PRO A 1 197 ? 17.438 -22.958 -44.091 1.00 50.88 197 PRO A N 1
ATOM 1444 C CA . PRO A 1 197 ? 16.912 -24.116 -44.794 1.00 50.88 197 PRO A CA 1
ATOM 1445 C C . PRO A 1 197 ? 15.694 -23.677 -45.615 1.00 50.88 197 PRO A C 1
ATOM 1447 O O . PRO A 1 197 ? 14.661 -23.255 -45.096 1.00 50.88 197 PRO A O 1
ATOM 1450 N N . SER A 1 198 ? 15.867 -23.753 -46.931 1.00 44.59 198 SER A N 1
ATOM 1451 C CA . SER A 1 198 ? 14.865 -23.574 -47.975 1.00 44.59 198 SER A CA 1
ATOM 1452 C C . SER A 1 198 ? 13.526 -24.242 -47.642 1.00 44.59 198 SER A C 1
ATOM 1454 O O . SER A 1 198 ? 13.455 -25.458 -47.458 1.00 44.59 198 SER A O 1
ATOM 1456 N N . ARG A 1 199 ? 12.445 -23.453 -47.677 1.00 46.31 199 ARG A N 1
ATOM 1457 C CA . ARG A 1 199 ? 11.071 -23.947 -47.814 1.00 46.31 199 ARG A CA 1
ATOM 1458 C C . ARG A 1 199 ? 10.965 -24.766 -49.105 1.00 46.31 199 ARG A C 1
ATOM 1460 O O . ARG A 1 199 ? 10.935 -24.189 -50.189 1.00 46.31 199 ARG A O 1
ATOM 1467 N N . ARG A 1 200 ? 10.842 -26.090 -49.005 1.00 48.72 200 ARG A N 1
ATOM 1468 C CA . ARG A 1 200 ? 10.256 -26.893 -50.084 1.00 48.72 200 ARG A CA 1
ATOM 1469 C C . ARG A 1 200 ? 8.738 -26.838 -49.935 1.00 48.72 200 ARG A C 1
ATOM 1471 O O . ARG A 1 200 ? 8.169 -27.447 -49.037 1.00 48.72 200 ARG A O 1
ATOM 1478 N N . ARG A 1 201 ? 8.096 -26.066 -50.814 1.00 47.19 201 ARG A N 1
ATOM 1479 C CA . ARG A 1 201 ? 6.710 -26.313 -51.220 1.00 47.19 201 ARG A CA 1
ATOM 1480 C C . ARG A 1 201 ? 6.694 -27.646 -51.971 1.00 47.19 201 ARG A C 1
ATOM 1482 O O . ARG A 1 201 ? 7.428 -27.779 -52.945 1.00 47.19 201 ARG A O 1
ATOM 1489 N N . SER A 1 202 ? 5.837 -28.567 -51.555 1.00 48.03 202 SER A N 1
ATOM 1490 C CA . SER A 1 202 ? 5.282 -29.589 -52.438 1.00 48.03 202 SER A CA 1
ATOM 1491 C C . SER A 1 202 ? 3.773 -29.563 -52.247 1.00 48.03 202 SER A C 1
ATOM 1493 O O . SER A 1 202 ? 3.269 -29.821 -51.159 1.00 48.03 202 SER A O 1
ATOM 1495 N N . GLN A 1 203 ? 3.096 -29.132 -53.306 1.00 45.97 203 GLN A N 1
ATOM 1496 C CA . GLN A 1 203 ? 1.684 -29.363 -53.564 1.00 45.97 203 GLN A CA 1
ATOM 1497 C C . GLN A 1 203 ? 1.538 -30.781 -54.117 1.00 45.97 203 GLN A C 1
ATOM 1499 O O . GLN A 1 203 ? 2.288 -31.131 -55.032 1.00 45.97 203 GLN A O 1
ATOM 1504 N N . SER A 1 204 ? 0.587 -31.540 -53.578 1.00 47.72 204 SER A N 1
ATOM 1505 C CA . SER A 1 204 ? -0.325 -32.508 -54.222 1.00 47.72 204 SER A CA 1
ATOM 1506 C C . SER A 1 204 ? -0.777 -33.517 -53.180 1.00 47.72 204 SER A C 1
ATOM 1508 O O . SER A 1 204 ? 0.115 -34.113 -52.537 1.00 47.72 204 SER A O 1
#

Radius of gyration: 29.87 Å; chains: 1; bounding box: 64×72×77 Å

Secondary structure (DSSP, 8-state):
---S--GGGGGG-PPPPHHHHHHHHSPSS--S-PPPPPS---S-HHHHHHHHHHHHHHTT-TTTTEEEEEEE-TTS-EEEEEEE--EEETTTTEEE----TTSHHHHHHHH--EEEEEEEETTTTEEEEEEEE--PPP-PPPPPPPP------PPPPPS--PPPPPPP----PPPPPP-PPPPPPPPPPPPP------------

Foldseek 3Di:
DDDPPDPVVPVPPPDDDPVVVVVVPDDDLVAPDADDPDPDDDPQVLVVVVVVLVVLVVVVQPLSQKKKKWFAALVRDIDIDIFGFDDADSVVRDTDGDDDCPDPVNNRCVNPQKMKIWGAGSNNRDIDIDIDGHDDDDPDPPPPDPPPPPPPPPPDPDPDDDPDDDDDDDDDDDDDDDDDDDDDDDDDDDDDDPDDDDDDDDDD

Sequence (204 aa):
MTDPTDPARREGDAAPGPLLRALLAHPVLAADTYPDPDPAIPADPAALFTAWLRDALAAGVPDAQVMTLSTVDAGGRPDARVLVLRDVDRDAAAWHFWTEPDSPKARQFAARPDAALTVYWPAPGRQVRLHGPVRPAPAASPPPRPSAATPCTPPPPSSGRPPRPAPTGACATPAPPAAGRPRAGPPPTPRADRRHPSRRRSQS

pLDDT: mean 74.58, std 21.14, range [30.88, 98.12]

InterPro domains:
  IPR000659 Pyridoxamine 5'-phosphate oxidase [PTHR10851] (41-137)
  IPR011576 Pyridoxamine 5'-phosphate oxidase, N-terminal [PF01243] (54-138)
  IPR012349 FMN-binding split barrel [G3DSA:2.30.110.10] (30-144)

Organism: NCBI:txid1348663